Protein AF-A0AA42ZTK4-F1 (afdb_monomer)

Sequence (310 aa):
MLVVEEGHPAFLEQQIKAIAQDAGLACRVHGKDLIPTTGEYVTGVVRAGVAAYLDRAAPEAIKAETAGRNDAIEQNVAAAREAAGAPPVTARPPGFCTGCPERPIFTALKLIMRERGPLHVSADIGCSTFAALPPFNIGNTVLGYGLSLASGGAIAASLDQPTVAVMGDGGFWHNGLTTGVINAQWQGLDAVLIIIENGYASATGQHHLPSTGATPSGAPVSISIEQTLRGLGVSWVRRADSYRLEETLETLRQALDARDKGLRVIISDNECMLAKKRRGNPFKARAARQGRPVRVSRYGVDAEICTGDH

Structure (mmCIF, N/CA/C/O backbone):
data_AF-A0AA42ZTK4-F1
#
_entry.id   AF-A0AA42ZTK4-F1
#
loop_
_atom_site.group_PDB
_atom_site.id
_atom_site.type_symbol
_atom_site.label_atom_id
_atom_site.label_alt_id
_atom_site.label_comp_id
_atom_site.label_asym_id
_atom_site.label_entity_id
_atom_site.label_seq_id
_atom_site.pdbx_PDB_ins_code
_atom_site.Cartn_x
_atom_site.Cartn_y
_atom_site.Cartn_z
_atom_site.occupancy
_atom_site.B_iso_or_equiv
_atom_site.auth_seq_id
_atom_site.auth_comp_id
_atom_site.auth_asym_id
_atom_site.auth_atom_id
_atom_site.pdbx_PDB_model_num
ATOM 1 N N . MET A 1 1 ? 20.925 -12.308 -30.324 1.00 92.00 1 MET A N 1
ATOM 2 C CA . MET A 1 1 ? 19.594 -11.912 -29.821 1.00 92.00 1 MET A CA 1
ATOM 3 C C . MET A 1 1 ? 19.776 -11.206 -28.494 1.00 92.00 1 MET A C 1
ATOM 5 O O . MET A 1 1 ? 20.560 -11.697 -27.690 1.00 92.00 1 MET A O 1
ATOM 9 N N . LEU A 1 2 ? 19.093 -10.082 -28.280 1.00 95.94 2 LEU A N 1
ATOM 10 C CA . LEU A 1 2 ? 19.090 -9.361 -27.007 1.00 95.94 2 LEU A CA 1
ATOM 11 C C . LEU A 1 2 ? 17.780 -9.643 -26.265 1.00 95.94 2 LEU A C 1
ATOM 13 O O . LEU A 1 2 ? 16.709 -9.505 -26.852 1.00 95.94 2 LEU A O 1
ATOM 17 N N . VAL A 1 3 ? 17.874 -10.019 -24.995 1.00 96.06 3 VAL A N 1
ATOM 18 C CA . VAL A 1 3 ? 16.749 -10.181 -24.076 1.00 96.06 3 VAL A CA 1
ATOM 19 C C . VAL A 1 3 ? 16.783 -9.018 -23.095 1.00 96.06 3 VAL A C 1
ATOM 21 O O . VAL A 1 3 ? 17.766 -8.823 -22.385 1.00 96.06 3 VAL A O 1
ATOM 24 N N . VAL A 1 4 ? 15.707 -8.234 -23.071 1.00 95.12 4 VAL A N 1
ATOM 25 C CA . VAL A 1 4 ? 15.523 -7.153 -22.100 1.00 95.12 4 VAL A CA 1
ATOM 26 C C . VAL A 1 4 ? 14.547 -7.651 -21.043 1.00 95.12 4 VAL A C 1
ATOM 28 O O . VAL A 1 4 ? 13.349 -7.753 -21.290 1.00 95.12 4 VAL A O 1
ATOM 31 N N . GLU A 1 5 ? 15.078 -7.992 -19.874 1.00 92.69 5 GLU A N 1
ATOM 32 C CA . GLU A 1 5 ? 14.319 -8.472 -18.722 1.00 92.69 5 GLU A CA 1
ATOM 33 C C . GLU A 1 5 ? 14.790 -7.704 -17.493 1.00 92.69 5 GLU A C 1
ATOM 35 O O . GLU A 1 5 ? 15.973 -7.732 -17.173 1.00 92.69 5 GLU A O 1
ATOM 40 N N . GLU A 1 6 ? 13.887 -7.018 -16.799 1.00 89.31 6 GLU A N 1
ATOM 41 C CA . GLU A 1 6 ? 14.222 -6.279 -15.576 1.00 89.31 6 GLU A CA 1
ATOM 42 C C . GLU A 1 6 ? 14.332 -7.215 -14.359 1.00 89.31 6 GLU A C 1
ATOM 44 O O . GLU A 1 6 ? 15.171 -7.006 -13.486 1.00 89.31 6 GLU A O 1
ATOM 49 N N . GLY A 1 7 ? 13.568 -8.314 -14.358 1.00 83.62 7 GLY A N 1
ATOM 50 C CA . GLY A 1 7 ? 13.493 -9.285 -13.267 1.00 83.62 7 GLY A CA 1
ATOM 51 C C . GLY A 1 7 ? 14.831 -9.909 -12.849 1.00 83.62 7 GLY A C 1
ATOM 52 O O . GLY A 1 7 ? 15.774 -10.044 -13.640 1.00 83.62 7 GLY A O 1
ATOM 53 N N . HIS A 1 8 ? 14.887 -10.303 -11.573 1.00 82.81 8 HIS A N 1
ATOM 54 C CA . HIS A 1 8 ? 15.952 -11.122 -11.006 1.00 82.81 8 HIS A CA 1
ATOM 55 C C . HIS A 1 8 ? 15.354 -12.235 -10.120 1.00 82.81 8 HIS A C 1
ATOM 57 O O . HIS A 1 8 ? 14.566 -11.912 -9.228 1.00 82.81 8 HIS A O 1
ATOM 63 N N . PRO A 1 9 ? 15.722 -13.520 -10.307 1.00 89.00 9 PRO A N 1
ATOM 64 C CA . PRO A 1 9 ? 16.622 -14.058 -11.337 1.00 89.00 9 PRO A CA 1
ATOM 65 C C . PRO A 1 9 ? 16.148 -13.783 -12.777 1.00 89.00 9 PRO A C 1
ATOM 67 O O . PRO A 1 9 ? 14.961 -13.570 -12.998 1.00 89.00 9 PRO A O 1
ATOM 70 N N . ALA A 1 10 ? 17.077 -13.759 -13.741 1.00 91.44 10 ALA A N 1
ATOM 71 C CA . ALA A 1 10 ? 16.793 -13.480 -15.158 1.00 91.44 10 ALA A CA 1
ATOM 72 C C . ALA A 1 10 ? 16.165 -14.706 -15.848 1.00 91.44 10 ALA A C 1
ATOM 74 O O . ALA A 1 10 ? 16.827 -15.436 -16.591 1.00 91.44 10 ALA A O 1
ATOM 75 N N . PHE A 1 11 ? 14.914 -14.994 -15.501 1.00 93.50 11 PHE A N 1
ATOM 76 C CA . PHE A 1 11 ? 14.225 -16.227 -15.855 1.00 93.50 11 PHE A CA 1
ATOM 77 C C . PHE A 1 11 ? 13.972 -16.334 -17.359 1.00 93.50 11 PHE A C 1
ATOM 79 O O . PHE A 1 11 ? 14.204 -17.394 -17.941 1.00 93.50 11 PHE A O 1
ATOM 86 N N . LEU A 1 12 ? 13.553 -15.243 -18.005 1.00 95.12 12 LEU A N 1
ATOM 87 C CA . LEU A 1 12 ? 13.327 -15.229 -19.450 1.00 95.12 12 LEU A CA 1
ATOM 88 C C . LEU A 1 12 ? 14.636 -15.440 -20.204 1.00 95.12 12 LEU A C 1
ATOM 90 O O . LEU A 1 12 ? 14.695 -16.280 -21.099 1.00 95.12 12 LEU A O 1
ATOM 94 N N . GLU A 1 13 ? 15.701 -14.731 -19.827 1.00 95.44 13 GLU A N 1
ATOM 95 C CA . GLU A 1 13 ? 17.011 -14.916 -20.455 1.00 95.44 13 GLU A CA 1
ATOM 96 C C . GLU A 1 13 ? 17.517 -16.360 -20.304 1.00 95.44 13 GLU A C 1
ATOM 98 O O . GLU A 1 13 ? 17.998 -16.953 -21.274 1.00 95.44 13 GLU A O 1
ATOM 103 N N . GLN A 1 14 ? 17.383 -16.941 -19.108 1.00 95.44 14 GLN A N 1
ATOM 104 C CA . GLN A 1 14 ? 17.784 -18.320 -18.824 1.00 95.44 14 GLN A CA 1
ATOM 105 C C . GLN A 1 14 ? 16.987 -19.335 -19.649 1.00 95.44 14 GLN A C 1
ATOM 107 O O . GLN A 1 14 ? 17.585 -20.207 -20.281 1.00 95.44 14 GLN A O 1
ATOM 112 N N . GLN A 1 15 ? 15.657 -19.213 -19.688 1.00 96.69 15 GLN A N 1
ATOM 113 C CA . GLN A 1 15 ? 14.811 -20.118 -20.468 1.00 96.69 15 GLN A CA 1
ATOM 114 C C . GLN A 1 15 ? 15.094 -20.018 -21.962 1.00 96.69 15 GLN A C 1
ATOM 116 O O . GLN A 1 15 ? 15.205 -21.029 -22.646 1.00 96.69 15 GLN A O 1
ATOM 121 N N . ILE A 1 16 ? 15.265 -18.801 -22.468 1.00 96.44 16 ILE A N 1
ATOM 122 C CA . ILE A 1 16 ? 15.587 -18.565 -23.869 1.00 96.44 16 ILE A CA 1
ATOM 123 C C . ILE A 1 16 ? 16.942 -19.183 -24.237 1.00 96.44 16 ILE A C 1
ATOM 125 O O . ILE A 1 16 ? 17.065 -19.787 -25.303 1.00 96.44 16 ILE A O 1
ATOM 129 N N . LYS A 1 17 ? 17.953 -19.058 -23.368 1.00 95.94 17 LYS A N 1
ATOM 130 C CA . LYS A 1 17 ? 19.259 -19.708 -23.558 1.00 95.94 17 LYS A CA 1
ATOM 131 C C . LYS A 1 17 ? 19.125 -21.228 -23.635 1.00 95.94 17 LYS A C 1
ATOM 133 O O . LYS A 1 17 ? 19.686 -21.820 -24.552 1.00 95.94 17 LYS A O 1
ATOM 138 N N . ALA A 1 18 ? 18.361 -21.830 -22.723 1.00 96.06 18 ALA A N 1
ATOM 139 C CA . ALA A 1 18 ? 18.107 -23.269 -22.721 1.00 96.06 18 ALA A CA 1
ATOM 140 C C . ALA A 1 18 ? 17.399 -23.720 -24.009 1.00 96.06 18 ALA A C 1
ATOM 142 O O . ALA A 1 18 ? 17.892 -24.602 -24.701 1.00 96.06 18 ALA A O 1
ATOM 143 N N . ILE A 1 19 ? 16.321 -23.03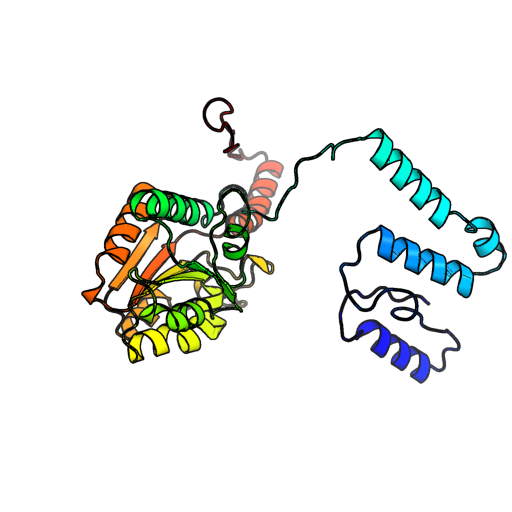4 -24.406 1.00 96.38 19 ILE A N 1
ATOM 144 C CA . ILE A 1 19 ? 15.579 -23.339 -25.640 1.00 96.38 19 ILE A CA 1
ATOM 145 C C . ILE A 1 19 ? 16.478 -23.217 -26.878 1.00 96.38 19 ILE A C 1
ATOM 147 O O . ILE A 1 19 ? 16.426 -24.067 -27.764 1.00 96.38 19 ILE A O 1
ATOM 151 N N . ALA A 1 20 ? 17.310 -22.173 -26.958 1.00 95.81 20 ALA A N 1
ATOM 152 C CA . ALA A 1 20 ? 18.230 -21.991 -28.078 1.00 95.81 20 ALA A CA 1
ATOM 153 C C . ALA A 1 20 ? 19.278 -23.112 -28.151 1.00 95.81 20 ALA A C 1
ATOM 155 O O . ALA A 1 20 ? 19.582 -23.587 -29.246 1.00 95.81 20 ALA A O 1
ATOM 156 N N . GLN A 1 21 ? 19.792 -23.551 -26.999 1.00 95.75 21 GLN A N 1
ATOM 157 C CA . GLN A 1 21 ? 20.723 -24.671 -26.903 1.00 95.75 21 GLN A CA 1
ATOM 158 C C . GLN A 1 21 ? 20.063 -25.991 -27.321 1.00 95.75 21 GLN A C 1
ATOM 160 O O . GLN A 1 21 ? 20.620 -26.696 -28.162 1.00 95.75 21 GLN A O 1
ATOM 165 N N . ASP A 1 22 ? 18.878 -26.299 -26.793 1.00 97.50 22 ASP A N 1
ATOM 166 C CA . ASP A 1 22 ? 18.139 -27.532 -27.095 1.00 97.50 22 ASP A CA 1
ATOM 167 C C . ASP A 1 22 ? 17.752 -27.620 -28.577 1.00 97.50 22 ASP A C 1
ATOM 169 O O . ASP A 1 22 ? 17.816 -28.686 -29.187 1.00 97.50 22 ASP A O 1
ATOM 173 N N . ALA A 1 23 ? 17.403 -26.486 -29.189 1.00 96.69 23 ALA A N 1
ATOM 174 C CA . ALA A 1 23 ? 17.097 -26.391 -30.613 1.00 96.69 23 ALA A CA 1
ATOM 175 C C . ALA A 1 23 ? 18.347 -26.369 -31.519 1.00 96.69 23 ALA A C 1
ATOM 177 O O . ALA A 1 23 ? 18.213 -26.275 -32.740 1.00 96.69 23 ALA A O 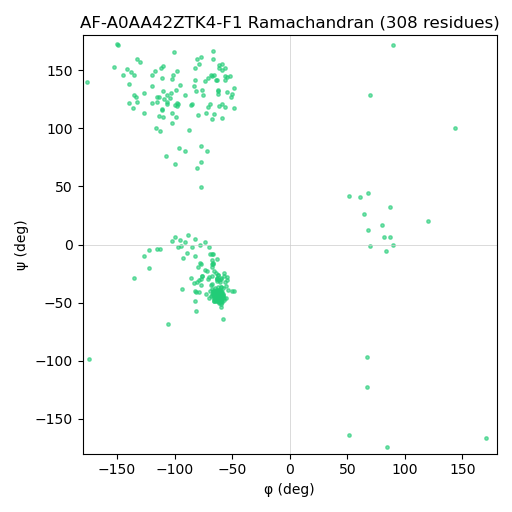1
ATOM 178 N N . GLY A 1 24 ? 19.559 -26.422 -30.954 1.00 95.94 24 GLY A N 1
ATOM 179 C CA . GLY A 1 24 ? 20.811 -26.380 -31.714 1.00 95.94 24 GLY A CA 1
ATOM 180 C C . GLY A 1 24 ? 21.039 -25.060 -32.459 1.00 95.94 24 GLY A C 1
ATOM 181 O O . GLY A 1 24 ? 21.717 -25.035 -33.488 1.00 95.94 24 GLY A O 1
ATOM 182 N N . LEU A 1 25 ? 20.464 -23.953 -31.979 1.00 95.62 25 LEU A N 1
ATOM 183 C CA . LEU A 1 25 ? 20.616 -22.646 -32.610 1.00 95.62 25 LEU A CA 1
ATOM 184 C C . LEU A 1 25 ? 22.004 -22.071 -32.310 1.00 95.62 25 LEU A C 1
ATOM 186 O O . LEU A 1 25 ? 22.403 -21.915 -31.161 1.00 95.62 25 LEU A O 1
ATOM 190 N N . ALA A 1 26 ? 22.717 -21.646 -33.353 1.00 91.00 26 ALA A N 1
ATOM 191 C CA . ALA A 1 26 ? 24.030 -21.006 -33.221 1.00 91.00 26 ALA A CA 1
ATOM 192 C C . ALA A 1 26 ? 23.968 -19.559 -32.679 1.00 91.00 26 ALA A C 1
ATOM 194 O O . ALA A 1 26 ? 24.988 -18.869 -32.605 1.00 91.00 26 ALA A O 1
ATOM 195 N N . CYS A 1 27 ? 22.777 -19.049 -32.348 1.00 88.44 27 CYS A N 1
ATOM 196 C CA . CYS A 1 27 ? 22.602 -17.660 -31.951 1.00 88.44 27 CYS A CA 1
ATOM 197 C C . CYS A 1 27 ? 23.083 -17.428 -30.510 1.00 88.44 27 CYS A C 1
ATOM 199 O O . CYS A 1 27 ? 22.736 -18.151 -29.580 1.00 88.44 27 CYS A O 1
ATOM 201 N N . ARG A 1 28 ? 23.873 -16.369 -30.297 1.00 92.56 28 ARG A N 1
ATOM 202 C CA . ARG A 1 28 ? 24.227 -15.929 -28.942 1.00 92.56 28 ARG A CA 1
ATOM 203 C C . ARG A 1 28 ? 23.099 -15.094 -28.347 1.00 92.56 28 ARG A C 1
ATOM 205 O O . ARG A 1 28 ? 22.582 -14.173 -28.994 1.00 92.56 28 ARG A O 1
ATOM 212 N N . VAL A 1 29 ? 22.738 -15.417 -27.111 1.00 95.25 29 VAL A N 1
ATOM 213 C CA . VAL A 1 29 ? 21.742 -14.693 -26.319 1.00 95.25 29 VAL A CA 1
ATOM 214 C C . VAL A 1 29 ? 22.469 -13.769 -25.349 1.00 95.25 29 VAL A C 1
ATOM 216 O O . VAL A 1 29 ? 23.249 -14.233 -24.517 1.00 95.25 29 VAL A O 1
ATOM 219 N N . HIS A 1 30 ? 22.198 -12.476 -25.479 1.00 95.81 30 HIS A N 1
ATOM 220 C CA . HIS A 1 30 ? 22.690 -11.410 -24.615 1.00 95.81 30 HIS A CA 1
ATOM 221 C C . HIS A 1 30 ? 21.540 -10.853 -23.777 1.00 95.81 30 HIS A C 1
ATOM 223 O O . HIS A 1 30 ? 20.390 -10.895 -24.213 1.00 95.81 30 HIS A O 1
ATOM 229 N N . GLY A 1 31 ? 21.850 -10.302 -22.612 1.00 95.06 31 GLY A N 1
ATOM 230 C CA . GLY A 1 31 ? 20.885 -9.682 -21.708 1.00 95.06 31 GLY A CA 1
ATOM 231 C C . GLY A 1 31 ? 21.617 -9.046 -20.537 1.00 95.06 31 GLY A C 1
ATOM 232 O O . GLY A 1 31 ? 22.190 -7.968 -20.689 1.00 95.06 31 GLY A O 1
ATOM 233 N N . LYS A 1 32 ? 21.683 -9.734 -19.395 1.00 94.31 32 LYS A N 1
ATOM 234 C CA . LYS A 1 32 ? 22.366 -9.265 -18.179 1.00 94.31 32 LYS A CA 1
ATOM 235 C C . LYS A 1 32 ? 23.884 -9.068 -18.326 1.00 94.31 32 LYS A C 1
ATOM 237 O O . LYS A 1 32 ? 24.503 -8.470 -17.454 1.00 94.31 32 LYS A O 1
ATOM 242 N N . ASP A 1 33 ? 24.498 -9.551 -19.410 1.00 94.31 33 ASP A N 1
ATOM 243 C CA . ASP A 1 33 ? 25.898 -9.252 -19.748 1.00 94.31 33 ASP A CA 1
ATOM 244 C C . ASP A 1 33 ? 26.095 -7.850 -20.351 1.00 94.31 33 ASP A C 1
ATOM 246 O O . ASP A 1 33 ? 27.223 -7.365 -20.399 1.00 94.31 33 ASP A O 1
ATOM 250 N N . LEU A 1 34 ? 25.017 -7.209 -20.812 1.00 95.44 34 LEU A N 1
ATOM 251 C CA . LEU A 1 34 ? 25.022 -5.870 -21.414 1.00 95.44 34 LEU A CA 1
ATOM 252 C C . LEU A 1 34 ? 24.114 -4.878 -20.677 1.00 95.44 34 LEU A C 1
ATOM 254 O O . LEU A 1 34 ? 24.277 -3.670 -20.823 1.00 95.44 34 LEU A O 1
ATOM 258 N N . ILE A 1 35 ? 23.149 -5.378 -19.906 1.00 94.75 35 ILE A N 1
ATOM 259 C CA . ILE A 1 35 ? 22.177 -4.580 -19.162 1.00 94.75 35 ILE A CA 1
ATOM 260 C C . ILE A 1 35 ? 22.332 -4.898 -17.666 1.00 94.75 35 ILE A C 1
ATOM 262 O O . ILE A 1 35 ? 22.456 -6.072 -17.316 1.00 94.75 35 ILE A O 1
ATOM 266 N N . PRO A 1 36 ? 22.316 -3.900 -16.762 1.00 93.00 36 PRO A N 1
ATOM 267 C CA . PRO A 1 36 ? 22.494 -4.125 -15.328 1.00 93.00 36 PRO A CA 1
ATOM 268 C C . PRO A 1 36 ? 21.557 -5.187 -14.736 1.00 93.00 36 PRO A C 1
ATOM 270 O O . PRO A 1 36 ? 20.390 -5.306 -15.112 1.00 93.00 36 PRO A O 1
ATOM 273 N N . THR A 1 37 ? 22.052 -5.953 -13.764 1.00 91.75 37 THR A N 1
ATOM 274 C CA . THR A 1 37 ? 21.252 -6.941 -13.017 1.00 91.75 37 THR A CA 1
ATOM 275 C C . THR A 1 37 ? 20.370 -6.317 -11.943 1.00 91.75 37 THR A C 1
ATOM 277 O O . THR A 1 37 ? 19.452 -6.979 -11.466 1.00 91.75 37 THR A O 1
ATOM 280 N N . THR A 1 38 ? 20.638 -5.065 -11.575 1.00 88.81 38 THR A N 1
ATOM 281 C CA . THR A 1 38 ? 19.950 -4.319 -10.522 1.00 88.81 38 THR A CA 1
ATOM 282 C C . THR A 1 38 ? 19.574 -2.917 -11.002 1.00 88.81 38 THR A C 1
ATOM 284 O O . THR A 1 38 ? 20.171 -2.385 -11.940 1.00 88.81 38 THR A O 1
ATOM 287 N N . GLY A 1 39 ? 18.599 -2.310 -10.322 1.00 86.69 39 GLY A N 1
ATOM 288 C CA . GLY A 1 39 ? 18.079 -0.982 -10.651 1.00 86.69 39 GLY A CA 1
ATOM 289 C C . GLY A 1 39 ? 16.908 -1.013 -11.634 1.00 86.69 39 GLY A C 1
ATOM 290 O O . GLY A 1 39 ? 16.565 -2.059 -12.177 1.00 86.69 39 GLY A O 1
ATOM 291 N N . GLU A 1 40 ? 16.290 0.152 -11.826 1.00 87.81 40 GLU A N 1
ATOM 292 C CA . GLU A 1 40 ? 15.136 0.328 -12.713 1.00 87.81 40 GLU A CA 1
ATOM 293 C C . GLU A 1 40 ? 15.583 0.507 -14.167 1.00 87.81 40 GLU A C 1
ATOM 295 O O . GLU A 1 40 ? 16.513 1.268 -14.467 1.00 87.81 40 GLU A O 1
ATOM 300 N N . TYR A 1 41 ? 14.897 -0.163 -15.094 1.00 92.94 41 TYR A N 1
ATOM 301 C CA . TYR A 1 41 ? 15.189 -0.075 -16.528 1.00 92.94 41 TYR A CA 1
ATOM 302 C C . TYR A 1 41 ? 14.585 1.186 -17.153 1.00 92.94 41 TYR A C 1
ATOM 304 O O . TYR A 1 41 ? 13.724 1.150 -18.032 1.00 92.94 41 TYR A O 1
ATOM 312 N N . VAL A 1 42 ? 15.094 2.340 -16.726 1.00 91.62 42 VAL A N 1
ATOM 313 C CA . VAL A 1 42 ? 14.781 3.628 -17.350 1.00 91.62 42 VAL A CA 1
ATOM 314 C C . VAL A 1 42 ? 15.346 3.700 -18.772 1.00 91.62 42 VAL A C 1
ATOM 316 O O . VAL A 1 42 ? 16.309 3.013 -19.123 1.00 91.62 42 VAL A O 1
ATOM 319 N N . THR A 1 43 ? 14.797 4.595 -19.595 1.00 91.69 43 THR A N 1
ATOM 320 C CA . THR A 1 43 ? 15.126 4.705 -21.028 1.00 91.69 43 THR A CA 1
ATOM 321 C C . THR A 1 43 ? 16.628 4.765 -21.316 1.00 91.69 43 THR A C 1
ATOM 323 O O . THR A 1 43 ? 17.088 4.143 -22.268 1.00 91.69 43 THR A O 1
ATOM 326 N N . GLY A 1 44 ? 17.404 5.484 -20.496 1.00 93.56 44 GLY A N 1
ATOM 327 C CA . GLY A 1 44 ? 18.857 5.589 -20.665 1.00 93.56 44 GLY A CA 1
ATOM 328 C C . GLY A 1 44 ? 19.590 4.259 -20.472 1.00 93.56 44 GLY A C 1
ATOM 329 O O . GLY A 1 44 ? 20.471 3.939 -21.264 1.00 93.56 44 GLY A O 1
ATOM 330 N N . VAL A 1 45 ? 19.182 3.462 -19.479 1.00 94.56 45 VAL A N 1
ATOM 331 C CA . VAL A 1 45 ? 19.774 2.146 -19.181 1.00 94.56 45 VAL A CA 1
ATOM 332 C C . VAL A 1 45 ? 19.513 1.178 -20.329 1.00 94.56 45 VAL A C 1
ATOM 334 O O . VAL A 1 45 ? 20.441 0.553 -20.840 1.00 94.56 45 VAL A O 1
ATOM 337 N N . VAL A 1 46 ? 18.260 1.101 -20.787 1.00 95.62 46 VAL A N 1
ATOM 338 C CA . VAL A 1 46 ? 17.889 0.231 -21.911 1.00 95.62 46 VAL A CA 1
ATOM 339 C C . VAL A 1 46 ? 18.596 0.680 -23.190 1.00 95.62 46 VAL A C 1
ATOM 341 O O . VAL A 1 46 ? 19.172 -0.152 -23.884 1.00 95.62 46 VAL A O 1
ATOM 344 N N . ARG A 1 47 ? 18.622 1.988 -23.484 1.00 95.88 47 ARG A N 1
ATOM 345 C CA . ARG A 1 47 ? 19.320 2.545 -24.655 1.00 95.88 47 ARG A CA 1
ATOM 346 C C . ARG A 1 47 ? 20.806 2.181 -24.656 1.00 95.88 47 ARG A C 1
ATOM 348 O O . ARG A 1 47 ? 21.290 1.715 -25.683 1.00 95.88 47 ARG A O 1
ATOM 355 N N . ALA A 1 48 ? 21.503 2.358 -23.532 1.00 95.31 48 ALA A N 1
ATOM 356 C CA . ALA A 1 48 ? 22.919 2.014 -23.413 1.00 95.31 48 ALA A CA 1
ATOM 357 C C . ALA A 1 48 ? 23.158 0.511 -23.646 1.00 95.31 48 ALA A C 1
ATOM 359 O O . ALA A 1 48 ? 24.048 0.136 -24.405 1.00 95.31 48 ALA A O 1
ATOM 360 N N . GLY A 1 49 ? 22.306 -0.349 -23.077 1.00 96.12 49 GLY A N 1
ATOM 361 C CA . GLY A 1 49 ? 22.355 -1.793 -23.313 1.00 96.12 49 GLY A CA 1
ATOM 362 C C . GLY A 1 49 ? 22.110 -2.186 -24.774 1.00 96.12 49 GLY A C 1
ATOM 363 O O . GLY A 1 49 ? 22.810 -3.044 -25.313 1.00 96.12 49 GLY A O 1
ATOM 364 N N . VAL A 1 50 ? 21.157 -1.531 -25.450 1.00 96.19 50 VAL A N 1
ATOM 365 C CA . VAL A 1 50 ? 20.922 -1.726 -26.891 1.00 96.19 50 VAL A CA 1
ATOM 366 C C . VAL A 1 50 ? 22.121 -1.254 -27.713 1.00 96.19 50 VAL A C 1
ATOM 368 O O . VAL A 1 50 ? 22.531 -1.970 -28.623 1.00 96.19 50 VAL A O 1
ATOM 371 N N . ALA A 1 51 ? 22.710 -0.099 -27.398 1.00 96.06 51 ALA A N 1
ATOM 372 C CA . ALA A 1 51 ? 23.901 0.397 -28.087 1.00 96.06 51 ALA A CA 1
ATOM 373 C C . ALA A 1 51 ? 25.071 -0.593 -27.963 1.00 96.06 51 ALA A C 1
ATOM 375 O O . ALA A 1 51 ? 25.606 -1.036 -28.977 1.00 96.06 51 ALA A O 1
ATOM 376 N N . ALA A 1 52 ? 25.364 -1.058 -26.743 1.00 96.00 52 ALA A N 1
ATOM 377 C CA . ALA A 1 52 ? 26.397 -2.062 -26.495 1.00 96.00 52 ALA A CA 1
ATOM 378 C C . ALA A 1 52 ? 26.127 -3.389 -27.232 1.00 96.00 52 ALA A C 1
ATOM 380 O O . ALA A 1 52 ? 27.051 -4.039 -27.726 1.00 96.00 52 ALA A O 1
ATOM 381 N N . TYR A 1 53 ? 24.858 -3.799 -27.341 1.00 96.56 53 TYR A N 1
ATOM 382 C CA . TYR A 1 53 ? 24.477 -4.970 -28.131 1.00 96.56 53 TYR A CA 1
ATOM 383 C C . TYR A 1 53 ? 24.735 -4.771 -29.625 1.00 96.56 53 TYR A C 1
ATOM 385 O O . TYR A 1 53 ? 25.262 -5.677 -30.273 1.00 96.56 53 TYR A O 1
ATOM 393 N N . LEU A 1 54 ? 24.375 -3.610 -30.174 1.00 95.81 54 LEU A N 1
ATOM 394 C CA . LEU A 1 54 ? 24.573 -3.309 -31.590 1.00 95.81 54 LEU A CA 1
ATOM 395 C C . LEU A 1 54 ? 26.066 -3.269 -31.937 1.00 95.81 54 LEU A C 1
ATOM 397 O O . LEU A 1 54 ? 26.479 -3.946 -32.878 1.00 95.81 54 LEU A O 1
ATOM 401 N N . ASP A 1 55 ? 26.887 -2.614 -31.119 1.00 94.44 55 ASP A N 1
ATOM 402 C CA . ASP A 1 55 ? 28.342 -2.565 -31.310 1.00 94.44 55 ASP A CA 1
ATOM 403 C C . ASP A 1 55 ? 28.978 -3.964 -31.280 1.00 94.44 55 ASP A C 1
ATOM 405 O O . ASP A 1 55 ? 29.899 -4.273 -32.043 1.00 94.44 55 ASP A O 1
ATOM 409 N N . ARG A 1 56 ? 28.456 -4.852 -30.425 1.00 93.56 56 ARG A N 1
ATOM 410 C CA . ARG A 1 56 ? 28.986 -6.208 -30.253 1.00 93.56 56 ARG A CA 1
ATOM 411 C C . ARG A 1 56 ? 28.510 -7.195 -31.317 1.00 93.56 56 ARG A C 1
ATOM 413 O O . ARG A 1 56 ? 29.294 -8.048 -31.733 1.00 93.56 56 ARG A O 1
ATOM 420 N N . ALA A 1 57 ? 27.237 -7.141 -31.704 1.00 93.75 57 ALA A N 1
ATOM 421 C CA . ALA A 1 57 ? 26.567 -8.237 -32.409 1.00 93.75 57 ALA A CA 1
ATOM 422 C C . ALA A 1 57 ? 25.877 -7.844 -33.726 1.00 93.75 57 ALA A C 1
ATOM 424 O O . ALA A 1 57 ? 25.442 -8.742 -34.450 1.00 93.75 57 ALA A O 1
ATOM 425 N N . ALA A 1 58 ? 25.748 -6.553 -34.057 1.00 92.94 58 ALA A N 1
ATOM 426 C CA . ALA A 1 58 ? 25.132 -6.138 -35.319 1.00 92.94 58 ALA A CA 1
ATOM 427 C C . ALA A 1 58 ? 26.085 -6.318 -36.523 1.00 92.94 58 ALA A C 1
ATOM 429 O O . ALA A 1 58 ? 27.297 -6.421 -36.341 1.00 92.94 58 ALA A O 1
ATOM 430 N N . PRO A 1 59 ? 25.573 -6.345 -37.768 1.00 94.69 59 PRO A N 1
ATOM 431 C CA . PRO A 1 59 ? 26.408 -6.261 -38.969 1.00 94.69 59 PRO A CA 1
ATOM 432 C C . PRO A 1 59 ? 27.189 -4.939 -39.039 1.00 94.69 59 PRO A C 1
ATOM 434 O O . PRO A 1 59 ? 26.694 -3.913 -38.579 1.00 94.69 59 PRO A O 1
ATOM 437 N N . GLU A 1 60 ? 28.358 -4.930 -39.687 1.00 95.19 60 GLU A N 1
ATOM 438 C CA . GLU A 1 60 ? 29.231 -3.741 -39.780 1.00 95.19 60 GLU A CA 1
ATOM 439 C C . GLU A 1 60 ? 28.532 -2.501 -40.356 1.00 95.19 60 GLU A C 1
ATOM 441 O O . GLU A 1 60 ? 28.756 -1.393 -39.879 1.00 95.19 60 GLU A O 1
ATOM 446 N N . ALA A 1 61 ? 27.621 -2.677 -41.319 1.00 95.31 61 ALA A N 1
ATOM 447 C CA . ALA A 1 61 ? 26.823 -1.572 -41.854 1.00 95.31 61 ALA A CA 1
ATOM 448 C C . ALA A 1 61 ? 25.970 -0.886 -40.770 1.00 95.31 61 ALA A C 1
ATOM 450 O O . ALA A 1 61 ? 25.886 0.338 -40.732 1.00 95.31 61 ALA A O 1
ATOM 451 N N . ILE A 1 62 ? 25.381 -1.672 -39.862 1.00 94.31 62 ILE A N 1
ATOM 452 C CA . ILE A 1 62 ? 24.588 -1.151 -38.744 1.00 94.31 62 ILE A CA 1
ATOM 453 C C . ILE A 1 62 ? 25.501 -0.517 -37.702 1.00 94.31 62 ILE A C 1
ATOM 455 O O . ILE A 1 62 ? 25.199 0.579 -37.251 1.00 94.31 62 ILE A O 1
ATOM 459 N N . LYS A 1 63 ? 26.637 -1.145 -37.369 1.00 95.06 63 LYS A N 1
ATOM 460 C CA . LYS A 1 63 ? 27.608 -0.559 -36.431 1.00 95.06 63 LYS A CA 1
ATOM 461 C C . LYS A 1 63 ? 28.094 0.807 -36.901 1.00 95.06 63 LYS A C 1
ATOM 463 O O . LYS A 1 63 ? 28.107 1.748 -36.118 1.00 95.06 63 LYS A O 1
ATOM 468 N N . ALA A 1 64 ? 28.445 0.928 -38.182 1.00 93.94 64 ALA A N 1
ATOM 469 C CA . ALA A 1 64 ? 28.859 2.194 -38.776 1.00 93.94 64 ALA A CA 1
ATOM 470 C C . ALA A 1 64 ? 27.743 3.248 -38.712 1.00 93.94 64 ALA A C 1
ATOM 472 O O . ALA A 1 64 ? 28.012 4.411 -38.426 1.00 93.94 64 ALA A O 1
ATOM 473 N N . GLU A 1 65 ? 26.488 2.845 -38.934 1.00 94.50 65 GLU A N 1
ATOM 474 C CA . GLU A 1 65 ? 25.338 3.741 -38.817 1.00 94.50 65 GLU A CA 1
ATOM 475 C C . GLU A 1 65 ? 25.084 4.188 -37.362 1.00 94.50 65 GLU A C 1
ATOM 477 O O . GLU A 1 65 ? 24.689 5.334 -37.118 1.00 94.50 65 GLU A O 1
ATOM 482 N N . THR A 1 66 ? 25.273 3.292 -36.390 1.00 94.56 66 THR A N 1
ATOM 483 C CA . THR A 1 66 ? 24.927 3.526 -34.981 1.00 94.56 66 THR A CA 1
ATOM 484 C C . THR A 1 66 ? 26.072 4.074 -34.140 1.00 94.56 66 THR A C 1
ATOM 486 O O . THR A 1 66 ? 25.820 4.538 -33.025 1.00 94.56 66 THR A O 1
ATOM 489 N N . ALA A 1 67 ? 27.298 4.063 -34.663 1.00 93.50 67 ALA A N 1
ATOM 490 C CA . ALA A 1 67 ? 28.498 4.535 -33.985 1.00 93.50 67 ALA A CA 1
ATOM 491 C C . ALA A 1 67 ? 28.307 5.949 -33.411 1.00 93.50 67 ALA A C 1
ATOM 493 O O . ALA A 1 67 ? 27.875 6.873 -34.101 1.00 93.50 67 ALA A O 1
ATOM 494 N N . GLY A 1 68 ? 28.597 6.112 -32.117 1.00 93.00 68 GLY A N 1
ATOM 495 C CA . GLY A 1 68 ? 28.509 7.396 -31.411 1.00 93.00 68 GLY A CA 1
ATOM 496 C C . GLY A 1 68 ? 27.090 7.940 -31.190 1.00 93.00 68 GLY A C 1
ATOM 497 O O . GLY A 1 68 ? 26.938 8.979 -30.548 1.00 93.00 68 GLY A O 1
ATOM 498 N N . ARG A 1 69 ? 26.024 7.264 -31.660 1.00 94.88 69 ARG A N 1
ATOM 499 C CA . ARG A 1 69 ? 24.641 7.742 -31.464 1.00 94.88 69 ARG A CA 1
ATOM 500 C C . ARG A 1 69 ? 24.240 7.779 -29.990 1.00 94.88 69 ARG A C 1
ATOM 502 O O . ARG A 1 69 ? 23.552 8.713 -29.588 1.00 94.88 69 ARG A O 1
ATOM 509 N N . ASN A 1 70 ? 24.644 6.789 -29.187 1.00 95.31 70 ASN A N 1
ATOM 510 C CA . ASN A 1 70 ? 24.346 6.787 -27.749 1.00 95.31 70 ASN A CA 1
ATOM 511 C C . ASN A 1 70 ? 24.956 8.017 -27.063 1.00 95.31 70 ASN A C 1
ATOM 513 O O . ASN A 1 70 ? 24.235 8.750 -26.388 1.00 95.31 70 ASN A O 1
ATOM 517 N N . ASP A 1 71 ? 26.235 8.279 -27.327 1.00 95.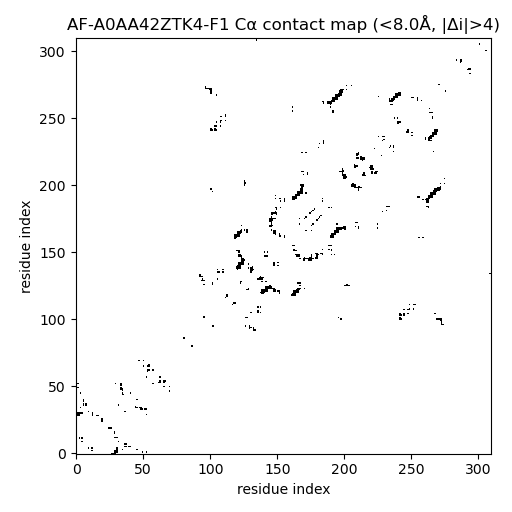50 71 ASP A N 1
ATOM 518 C CA . ASP A 1 71 ? 26.981 9.401 -26.753 1.00 95.50 71 ASP A CA 1
ATOM 519 C C . ASP A 1 71 ? 26.389 10.743 -27.189 1.00 95.50 71 ASP A C 1
ATOM 521 O O . ASP A 1 71 ? 26.183 11.627 -26.361 1.00 95.50 71 ASP A O 1
ATOM 525 N N . ALA A 1 72 ? 26.018 10.879 -28.466 1.00 96.12 72 ALA A N 1
ATOM 526 C CA . ALA A 1 72 ? 25.345 12.073 -28.968 1.00 96.12 72 ALA A CA 1
ATOM 527 C C . ALA A 1 72 ? 23.997 12.316 -28.263 1.00 96.12 72 ALA A C 1
ATOM 529 O O . ALA A 1 72 ? 23.672 13.449 -27.906 1.00 96.12 72 ALA A O 1
ATOM 530 N N . ILE A 1 73 ? 23.203 11.265 -28.016 1.00 95.69 73 ILE A N 1
ATOM 531 C CA . ILE A 1 73 ? 21.947 11.398 -27.264 1.00 95.69 73 ILE A CA 1
ATOM 532 C C . ILE A 1 73 ? 22.236 11.769 -25.802 1.00 95.69 73 ILE A C 1
ATOM 534 O O . ILE A 1 73 ? 21.519 12.595 -25.243 1.00 95.69 73 ILE A O 1
ATOM 538 N N . GLU A 1 74 ? 23.261 11.196 -25.170 1.00 94.62 74 GLU A N 1
ATOM 539 C CA . GLU A 1 74 ? 23.656 11.550 -23.797 1.00 94.62 74 GLU A CA 1
ATOM 540 C C . GLU A 1 74 ? 24.083 13.007 -23.671 1.00 94.62 74 GLU A C 1
ATOM 542 O O . GLU A 1 74 ? 23.590 13.704 -22.783 1.00 94.62 74 GLU A O 1
ATOM 547 N N . GLN A 1 75 ? 24.907 13.485 -24.600 1.00 95.06 75 GLN A N 1
ATOM 548 C CA . GLN A 1 75 ? 25.322 14.884 -24.680 1.00 95.06 75 GLN A CA 1
ATOM 549 C C . GLN A 1 75 ? 24.118 15.809 -24.880 1.00 95.06 75 GLN A C 1
ATOM 551 O O . GLN A 1 75 ? 23.978 16.793 -24.158 1.00 95.06 75 GLN A O 1
ATOM 556 N N . ASN A 1 76 ? 23.195 15.461 -25.782 1.00 94.50 76 ASN A N 1
ATOM 557 C CA . ASN A 1 76 ? 21.976 16.240 -26.006 1.00 94.50 76 ASN A CA 1
ATOM 558 C C . ASN A 1 76 ? 21.072 16.280 -24.765 1.00 94.50 76 ASN A C 1
ATOM 560 O O . ASN A 1 76 ? 20.519 17.328 -24.439 1.00 94.50 76 ASN A O 1
ATOM 564 N N . VAL A 1 77 ? 20.923 15.161 -24.049 1.00 90.56 77 VAL A N 1
ATOM 565 C CA . VAL A 1 77 ? 20.150 15.109 -22.797 1.00 90.56 77 VAL A CA 1
ATOM 566 C C . VAL A 1 77 ? 20.823 15.939 -21.702 1.00 90.56 77 VAL A C 1
ATOM 568 O O . VAL A 1 77 ? 20.125 16.632 -20.963 1.00 90.56 77 VAL A O 1
ATOM 571 N N . ALA A 1 78 ? 22.153 15.893 -21.592 1.00 90.00 78 ALA A N 1
ATOM 572 C CA . ALA A 1 78 ? 22.907 16.696 -20.634 1.00 90.00 78 ALA A CA 1
ATOM 573 C C . ALA A 1 78 ? 22.772 18.198 -20.930 1.00 90.00 78 ALA A C 1
ATOM 575 O O . ALA A 1 78 ? 22.376 18.951 -20.042 1.00 90.00 78 ALA A O 1
ATOM 576 N N . ALA A 1 79 ? 22.975 18.608 -22.185 1.00 92.38 79 ALA A N 1
ATOM 577 C CA . ALA A 1 79 ? 22.803 19.990 -22.625 1.00 92.38 79 ALA A CA 1
ATOM 578 C C . ALA A 1 79 ? 21.361 20.486 -22.419 1.00 92.38 79 ALA A C 1
ATOM 580 O O . ALA A 1 79 ? 21.147 21.602 -21.955 1.00 92.38 79 ALA A O 1
ATOM 581 N N . ALA A 1 80 ? 20.355 19.648 -22.697 1.00 89.19 80 ALA A N 1
ATOM 582 C CA . ALA A 1 80 ? 18.955 19.989 -22.447 1.00 89.19 80 ALA A CA 1
ATOM 583 C C . ALA A 1 80 ? 18.648 20.165 -20.950 1.00 89.19 80 ALA A C 1
ATOM 585 O O . ALA A 1 80 ? 17.870 21.044 -20.584 1.00 89.19 80 ALA A O 1
ATOM 586 N N . ARG A 1 81 ? 19.252 19.348 -20.076 1.00 85.25 81 ARG A N 1
ATOM 587 C CA . ARG A 1 81 ? 19.123 19.494 -18.616 1.00 85.25 81 ARG A CA 1
ATOM 588 C C . ARG A 1 81 ? 19.788 20.771 -18.114 1.00 85.25 81 ARG A C 1
ATOM 590 O O . ARG A 1 81 ? 19.189 21.465 -17.303 1.00 85.25 81 ARG A O 1
ATOM 597 N N . GLU A 1 82 ? 20.981 21.084 -18.610 1.00 87.81 82 GLU A N 1
ATOM 598 C CA . GLU A 1 82 ? 21.699 22.317 -18.276 1.00 87.81 82 GLU A CA 1
ATOM 599 C C . GLU A 1 82 ? 20.914 23.555 -18.727 1.00 87.81 82 GLU A C 1
ATOM 601 O O . GLU A 1 82 ? 20.667 24.454 -17.926 1.00 87.81 82 GLU A O 1
ATOM 606 N N . ALA A 1 83 ? 20.424 23.558 -19.970 1.00 88.81 83 ALA A N 1
ATOM 607 C CA . ALA A 1 83 ? 19.614 24.645 -20.515 1.00 88.81 83 ALA A CA 1
ATOM 608 C C . ALA A 1 83 ? 18.280 24.838 -19.772 1.00 88.81 83 ALA A C 1
ATOM 610 O O . ALA A 1 83 ? 17.773 25.956 -19.702 1.00 88.81 83 ALA A O 1
ATOM 611 N N . ALA A 1 84 ? 17.705 23.769 -19.210 1.00 83.75 84 ALA A N 1
ATOM 612 C CA . ALA A 1 84 ? 16.492 23.852 -18.398 1.00 83.75 84 ALA A CA 1
ATOM 613 C C . ALA A 1 84 ? 16.739 24.459 -17.000 1.00 83.75 84 ALA A C 1
ATOM 615 O O . ALA A 1 84 ? 15.803 24.974 -16.389 1.00 83.75 84 ALA A O 1
ATOM 616 N N . GLY A 1 85 ? 17.978 24.429 -16.494 1.00 80.62 85 GLY A N 1
ATOM 617 C CA . GLY A 1 85 ? 18.340 24.934 -15.169 1.00 80.62 85 GLY A CA 1
ATOM 618 C C . GLY A 1 85 ? 17.721 24.110 -14.033 1.00 80.62 85 GLY A C 1
ATOM 619 O O . GLY A 1 85 ? 18.266 23.084 -13.627 1.00 80.62 85 GLY A O 1
ATOM 620 N N . ALA A 1 86 ? 16.583 24.567 -13.499 1.00 66.75 86 ALA A N 1
ATOM 621 C CA . ALA A 1 86 ? 15.801 23.833 -12.501 1.00 66.75 86 ALA A CA 1
ATOM 622 C C . ALA A 1 86 ? 14.899 22.789 -13.186 1.00 66.75 86 ALA A C 1
ATOM 624 O O . ALA A 1 86 ? 14.479 23.008 -14.324 1.00 66.75 86 ALA A O 1
ATOM 625 N N . PRO A 1 87 ? 14.549 21.663 -12.531 1.00 62.50 87 PRO A N 1
ATOM 626 C CA . PRO A 1 87 ? 13.623 20.708 -13.123 1.00 62.50 87 PRO A CA 1
ATOM 627 C C . PRO A 1 87 ? 12.309 21.431 -13.478 1.00 62.50 87 PRO A C 1
ATOM 629 O O . PRO A 1 87 ? 11.639 21.944 -12.582 1.00 62.50 87 PRO A O 1
ATOM 632 N N . PRO A 1 88 ? 11.908 21.474 -14.764 1.00 62.59 88 PRO A N 1
ATOM 633 C CA . PRO A 1 88 ? 10.765 22.271 -15.223 1.00 62.59 88 PRO A CA 1
ATOM 634 C C . PRO A 1 88 ? 9.417 21.710 -14.747 1.00 62.59 88 PRO A C 1
ATOM 636 O O . PRO A 1 88 ? 8.358 22.256 -15.047 1.00 62.59 88 PRO A O 1
ATOM 639 N N . VAL A 1 89 ? 9.445 20.579 -14.041 1.00 69.00 89 VAL A N 1
ATOM 640 C CA . VAL A 1 89 ? 8.278 19.848 -13.574 1.00 69.00 89 VAL A CA 1
ATOM 641 C C . VAL A 1 89 ? 8.513 19.483 -12.118 1.00 69.00 89 VAL A C 1
ATOM 643 O O . VAL A 1 89 ? 9.526 18.872 -11.777 1.00 69.00 89 VAL A O 1
ATOM 646 N N . THR A 1 90 ? 7.555 19.836 -11.267 1.00 69.81 90 THR A N 1
ATOM 647 C CA . THR A 1 90 ? 7.533 19.404 -9.872 1.00 69.81 90 THR A CA 1
ATOM 648 C C . THR A 1 90 ? 7.565 17.879 -9.789 1.00 69.81 90 THR A C 1
ATOM 650 O O . THR A 1 90 ? 7.004 17.175 -10.638 1.00 69.81 90 THR A O 1
ATOM 653 N N . ALA A 1 91 ? 8.237 17.349 -8.765 1.00 73.00 91 ALA A N 1
ATOM 654 C CA . ALA A 1 91 ? 8.224 15.916 -8.512 1.00 73.00 91 ALA A CA 1
ATOM 655 C C . ALA A 1 91 ? 6.767 15.436 -8.410 1.00 73.00 91 ALA A C 1
ATOM 657 O O . ALA A 1 91 ? 5.948 16.037 -7.715 1.00 73.00 91 ALA A O 1
ATOM 658 N N . ARG A 1 92 ? 6.443 14.359 -9.128 1.00 79.81 92 ARG A N 1
ATOM 659 C CA . ARG A 1 92 ? 5.130 13.707 -9.093 1.00 79.81 92 ARG A CA 1
ATOM 660 C C . ARG A 1 92 ? 5.280 12.388 -8.343 1.00 79.81 92 ARG A C 1
ATOM 662 O O . ARG A 1 92 ? 5.375 11.349 -8.998 1.00 79.81 92 ARG A O 1
ATOM 669 N N . PRO A 1 93 ? 5.388 12.418 -7.000 1.00 85.00 93 PRO A N 1
ATOM 670 C CA . PRO A 1 93 ? 5.463 11.188 -6.234 1.00 85.00 93 PRO A CA 1
ATOM 671 C C . PRO A 1 93 ? 4.213 10.337 -6.503 1.00 85.00 93 PRO A C 1
ATOM 673 O O . PRO A 1 93 ? 3.138 10.888 -6.780 1.00 85.00 93 PRO A O 1
ATOM 676 N N . PRO A 1 94 ? 4.330 9.002 -6.421 1.00 87.06 94 PRO A N 1
ATOM 677 C CA . PRO A 1 94 ? 3.173 8.123 -6.402 1.00 87.06 94 PRO A CA 1
ATOM 678 C C . PRO A 1 94 ? 2.137 8.614 -5.389 1.00 87.06 94 PRO A C 1
ATOM 680 O O . PRO A 1 94 ? 2.475 8.992 -4.270 1.00 87.06 94 PRO A O 1
ATOM 683 N N . GLY A 1 95 ? 0.871 8.631 -5.793 1.00 90.06 95 GLY A N 1
ATOM 684 C CA . GLY A 1 95 ? -0.196 9.209 -4.990 1.00 90.06 95 GLY A CA 1
ATOM 685 C C . GLY A 1 95 ? -1.534 8.527 -5.215 1.00 90.06 95 GLY A C 1
ATOM 686 O O . GLY A 1 95 ? -1.718 7.705 -6.115 1.00 90.06 95 GLY A O 1
ATOM 687 N N . PHE A 1 96 ? -2.501 8.893 -4.380 1.00 92.75 96 PHE A N 1
ATOM 688 C CA . PHE A 1 96 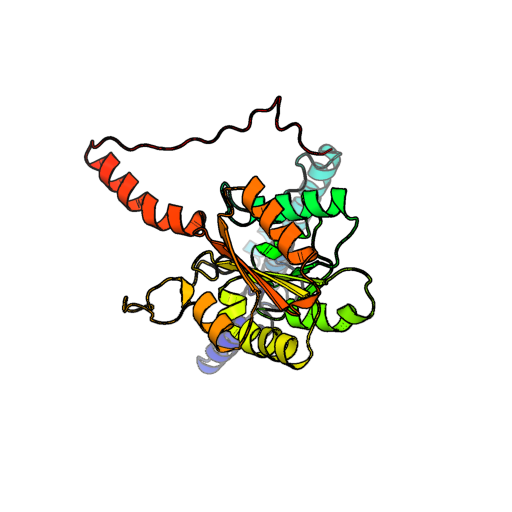? -3.852 8.358 -4.467 1.00 92.75 96 PHE A CA 1
ATOM 689 C C . PHE A 1 96 ? -4.581 8.812 -5.735 1.00 92.75 96 PHE A C 1
ATOM 691 O O . PHE A 1 96 ? -4.479 9.957 -6.175 1.00 92.75 96 PHE A O 1
ATOM 698 N N . CYS A 1 97 ? -5.407 7.919 -6.277 1.00 91.94 97 CYS A N 1
ATOM 699 C CA . CYS A 1 97 ? -6.273 8.223 -7.412 1.00 91.94 97 CYS A CA 1
ATOM 700 C C . CYS A 1 97 ? -7.279 9.337 -7.082 1.00 91.94 97 CYS A C 1
ATOM 702 O O . CYS A 1 97 ? -7.704 9.494 -5.937 1.00 91.94 97 CYS A O 1
ATOM 704 N N . THR A 1 98 ? -7.758 10.064 -8.093 1.00 87.50 98 THR A N 1
ATOM 705 C CA . THR A 1 98 ? -8.843 11.038 -7.896 1.00 87.50 98 THR A CA 1
ATOM 706 C C . THR A 1 98 ? -10.093 10.355 -7.339 1.00 87.50 98 THR A C 1
ATOM 708 O O . THR A 1 98 ? -10.660 9.464 -7.985 1.00 87.50 98 THR A O 1
ATOM 711 N N . GLY A 1 99 ? -10.527 10.810 -6.162 1.00 88.94 99 GLY A N 1
ATOM 712 C CA . GLY A 1 99 ? -11.651 10.252 -5.411 1.00 88.94 99 GLY A CA 1
ATOM 713 C C . GLY A 1 99 ? -11.308 9.015 -4.578 1.00 88.94 99 GLY A C 1
ATOM 714 O O . GLY A 1 99 ? -12.224 8.402 -4.046 1.00 88.94 99 GLY A O 1
ATOM 715 N N . CYS A 1 100 ? -10.037 8.611 -4.482 1.00 93.62 100 CYS A N 1
ATOM 716 C CA . CYS A 1 100 ? -9.631 7.448 -3.692 1.00 93.62 100 CYS A CA 1
ATOM 717 C C . CYS A 1 100 ? -10.211 7.512 -2.265 1.00 93.62 100 CYS A C 1
ATOM 719 O O . CYS A 1 100 ? -10.025 8.542 -1.609 1.00 93.62 100 CYS A O 1
ATOM 721 N N . PRO A 1 101 ? -10.862 6.440 -1.780 1.00 94.00 101 PRO A N 1
ATOM 722 C CA . PRO A 1 101 ? -11.430 6.407 -0.432 1.00 94.00 101 PRO A CA 1
ATOM 723 C C . PRO A 1 101 ? -10.366 6.421 0.673 1.00 94.00 101 PRO A C 1
ATOM 725 O O . PRO A 1 101 ? -10.643 6.772 1.807 1.00 94.00 101 PRO A O 1
ATOM 728 N N . GLU A 1 102 ? -9.109 6.123 0.357 1.00 95.19 102 GLU A N 1
ATOM 729 C CA . GLU A 1 102 ? -8.027 6.152 1.351 1.00 95.19 102 GLU A CA 1
ATOM 730 C C . GLU A 1 102 ? -7.583 7.579 1.685 1.00 95.19 102 GLU A C 1
ATOM 732 O O . GLU A 1 102 ? -7.099 7.854 2.781 1.00 95.19 102 GLU A O 1
ATOM 737 N N . ARG A 1 103 ? -7.759 8.518 0.745 1.00 94.25 103 ARG A N 1
ATOM 738 C CA . ARG A 1 103 ? -7.237 9.882 0.879 1.00 94.25 103 ARG A CA 1
ATOM 739 C C . ARG A 1 103 ? -7.827 10.611 2.103 1.00 94.25 103 ARG A C 1
ATOM 741 O O . ARG A 1 103 ? -7.035 11.171 2.858 1.00 94.25 103 ARG A O 1
ATOM 748 N N . PRO A 1 104 ? -9.151 10.584 2.358 1.00 93.62 104 PRO A N 1
ATOM 749 C CA . PRO A 1 104 ? -9.720 11.172 3.570 1.00 93.62 104 PRO A CA 1
ATOM 750 C C . PRO A 1 104 ? -9.254 10.522 4.879 1.00 93.62 104 PRO A C 1
ATOM 752 O O . PRO A 1 104 ? -9.125 11.231 5.870 1.00 93.62 104 PRO A O 1
ATOM 755 N N . ILE A 1 105 ? -8.957 9.216 4.895 1.00 96.12 105 ILE A N 1
ATOM 756 C CA . ILE A 1 105 ? -8.442 8.530 6.093 1.00 96.12 105 ILE A CA 1
ATOM 757 C C . ILE A 1 105 ? -7.088 9.114 6.497 1.00 96.12 105 ILE A C 1
ATOM 759 O O . ILE A 1 105 ? -6.882 9.476 7.655 1.00 96.12 105 ILE A O 1
ATOM 763 N N . PHE A 1 106 ? -6.179 9.292 5.536 1.00 96.25 106 PHE A N 1
ATOM 764 C CA . PHE A 1 106 ? -4.885 9.918 5.809 1.00 96.25 106 PHE A CA 1
ATOM 765 C C . PHE A 1 106 ? -4.997 11.418 6.096 1.00 96.25 106 PHE A C 1
ATOM 767 O O . PHE A 1 106 ? -4.220 11.944 6.892 1.00 96.25 106 PHE A O 1
ATOM 774 N N . THR A 1 107 ? -5.986 12.113 5.524 1.00 95.50 107 THR A N 1
ATOM 775 C CA . THR A 1 107 ? -6.324 13.480 5.950 1.00 95.50 107 THR A CA 1
ATOM 776 C C . THR A 1 107 ? -6.755 13.502 7.417 1.00 95.50 107 THR A C 1
ATOM 778 O O . THR A 1 107 ? -6.255 14.331 8.174 1.00 95.50 107 THR A O 1
ATOM 781 N N . ALA A 1 108 ? -7.624 12.579 7.837 1.00 96.44 108 ALA A N 1
ATOM 782 C CA . ALA A 1 108 ? -8.085 12.480 9.215 1.00 96.44 108 ALA A CA 1
ATOM 783 C C . ALA A 1 108 ? -6.925 12.184 10.177 1.00 96.44 108 ALA A C 1
ATOM 785 O O . ALA A 1 108 ? -6.775 12.879 11.176 1.00 96.44 108 ALA A O 1
ATOM 786 N N . LEU A 1 109 ? -6.040 11.240 9.835 1.00 97.19 109 LEU A N 1
ATOM 787 C CA . LEU A 1 109 ? -4.824 10.971 10.611 1.00 97.19 109 LEU A CA 1
ATOM 788 C C . LEU A 1 109 ? -3.928 12.212 10.732 1.00 97.19 109 LEU A C 1
ATOM 790 O O . LEU A 1 109 ? -3.477 12.522 11.831 1.00 97.19 109 LEU A O 1
ATOM 794 N N . LYS A 1 110 ? -3.718 12.970 9.644 1.00 96.06 110 LYS A N 1
ATOM 795 C CA . LYS A 1 110 ? -2.915 14.208 9.674 1.00 96.06 110 LYS A CA 1
ATOM 796 C C . LYS A 1 110 ? -3.511 15.250 10.627 1.00 96.06 110 LYS A C 1
ATOM 798 O O . LYS A 1 110 ? -2.769 15.914 11.345 1.00 96.06 110 LYS A O 1
ATOM 803 N N . LEU A 1 111 ? -4.838 15.391 10.650 1.00 96.75 111 LEU A N 1
ATOM 804 C CA . LEU A 1 111 ? -5.539 16.294 11.570 1.00 96.75 111 LEU A CA 1
ATOM 805 C C . LEU A 1 111 ? -5.441 15.813 13.025 1.00 96.75 111 LEU A C 1
ATOM 807 O O . LEU A 1 111 ? -5.094 16.601 13.898 1.00 96.75 111 LEU A O 1
ATOM 811 N N . ILE A 1 112 ? -5.631 14.517 13.275 1.00 97.44 112 ILE A N 1
ATOM 812 C CA . ILE A 1 112 ? -5.455 13.920 14.607 1.00 97.44 112 ILE A CA 1
ATOM 813 C C . ILE A 1 112 ? -4.027 14.123 15.128 1.00 97.44 112 ILE A C 1
ATOM 815 O O . ILE A 1 112 ? -3.843 14.480 16.289 1.00 97.44 112 ILE A O 1
ATOM 819 N N . MET A 1 113 ? -3.010 13.961 14.278 1.00 96.31 113 MET A N 1
ATOM 820 C CA . MET A 1 113 ? -1.612 14.189 14.660 1.00 96.31 113 MET A CA 1
ATOM 821 C C . MET A 1 113 ? -1.308 15.665 14.961 1.00 96.31 113 MET A C 1
ATOM 823 O O . MET A 1 113 ? -0.425 15.954 15.766 1.00 96.31 113 MET A O 1
ATOM 827 N N . ARG A 1 114 ? -2.041 16.617 14.361 1.00 95.69 114 ARG A N 1
ATOM 828 C CA . ARG A 1 114 ? -1.955 18.040 14.747 1.00 95.69 114 ARG A CA 1
ATOM 829 C C . ARG A 1 114 ? -2.533 18.287 16.142 1.00 95.69 114 ARG A C 1
ATOM 831 O O . ARG A 1 114 ? -2.017 19.137 16.856 1.00 95.69 114 ARG A O 1
ATOM 838 N N . GLU A 1 115 ? -3.579 17.556 16.520 1.00 94.69 115 GLU A N 1
ATOM 839 C CA . GLU A 1 115 ? -4.241 17.683 17.826 1.00 94.69 115 GLU A CA 1
ATOM 840 C C . GLU A 1 115 ? -3.467 16.985 18.953 1.00 94.69 115 GLU A C 1
ATOM 842 O O . GLU A 1 115 ? -3.386 17.506 20.062 1.00 94.69 115 GLU A O 1
ATOM 847 N N . ARG A 1 116 ? -2.914 15.796 18.683 1.00 94.31 116 ARG A N 1
ATOM 848 C CA . ARG A 1 116 ? -2.359 14.887 19.707 1.00 94.31 116 ARG A CA 1
ATOM 849 C C . ARG A 1 116 ? -0.845 14.704 19.637 1.00 94.31 116 ARG A C 1
ATOM 851 O O . ARG A 1 116 ? -0.270 14.028 20.489 1.00 94.31 116 ARG A O 1
ATOM 858 N N . GLY A 1 117 ? -0.199 15.294 18.638 1.00 95.56 117 GLY A N 1
ATOM 859 C CA . GLY A 1 117 ? 1.208 15.067 18.341 1.00 95.56 117 GLY A CA 1
ATOM 860 C C . GLY A 1 117 ? 1.452 13.825 17.472 1.00 95.56 117 GLY A C 1
ATOM 861 O O . GLY A 1 117 ? 0.512 13.208 16.962 1.00 95.56 117 GLY A O 1
ATOM 862 N N . PRO A 1 118 ? 2.728 13.471 17.249 1.00 94.56 118 PRO A N 1
ATOM 863 C CA . PRO A 1 118 ? 3.100 12.380 16.357 1.00 94.56 118 PRO A CA 1
ATOM 864 C C . PRO A 1 118 ? 2.568 11.022 16.832 1.00 94.56 118 PRO A C 1
ATOM 866 O O . PRO A 1 118 ? 2.776 10.631 17.977 1.00 94.56 118 PRO A O 1
ATOM 869 N N . LEU A 1 119 ? 1.953 10.278 15.913 1.00 96.12 119 LEU A N 1
ATOM 870 C CA . LEU A 1 119 ? 1.576 8.879 16.098 1.00 96.12 119 LEU A CA 1
ATOM 871 C C . LEU A 1 119 ? 2.586 7.973 15.400 1.00 96.12 119 LEU A C 1
ATOM 873 O O . LEU A 1 119 ? 3.077 8.308 14.321 1.00 96.12 119 LEU A O 1
ATOM 877 N N . HIS A 1 120 ? 2.840 6.796 15.972 1.00 96.88 120 HIS A N 1
ATOM 878 C CA . HIS A 1 120 ? 3.521 5.739 15.237 1.00 96.88 120 HIS A CA 1
ATOM 879 C C . HIS 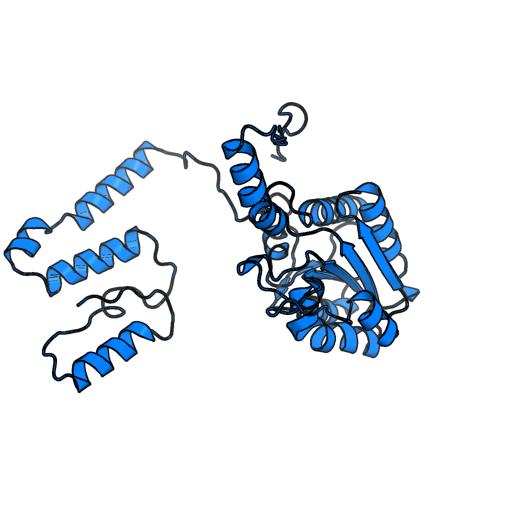A 1 120 ? 2.522 5.031 14.319 1.00 96.88 120 HIS A C 1
ATOM 881 O O . HIS A 1 120 ? 1.632 4.323 14.794 1.00 96.88 120 HIS A O 1
ATOM 887 N N . VAL A 1 121 ? 2.693 5.208 13.010 1.00 97.56 121 VAL A N 1
ATOM 888 C CA . VAL A 1 121 ? 1.856 4.604 11.973 1.00 97.56 121 VAL A CA 1
ATOM 889 C C . VAL A 1 121 ? 2.649 3.544 11.212 1.00 97.56 121 VAL A C 1
ATOM 891 O O . VAL A 1 121 ? 3.546 3.868 10.435 1.00 97.56 121 VAL A O 1
ATOM 894 N N . SER A 1 122 ? 2.308 2.274 11.412 1.00 96.75 122 SER A N 1
ATOM 895 C CA . SER A 1 122 ? 2.798 1.157 10.599 1.00 96.75 122 SER A CA 1
ATOM 896 C C . SER A 1 122 ? 1.833 0.905 9.438 1.00 96.75 122 SER A C 1
ATOM 898 O O . SER A 1 122 ? 0.633 0.755 9.656 1.00 96.75 122 SER A O 1
ATOM 900 N N . ALA A 1 123 ? 2.319 0.837 8.202 1.00 95.88 123 ALA A N 1
ATOM 901 C CA . ALA A 1 123 ? 1.488 0.601 7.020 1.00 95.88 123 ALA A CA 1
ATOM 902 C C . ALA A 1 123 ? 1.856 -0.709 6.312 1.00 95.88 123 ALA A C 1
ATOM 904 O O . ALA A 1 123 ? 3.007 -1.138 6.309 1.00 95.88 123 ALA A O 1
ATOM 905 N N . ASP A 1 124 ? 0.870 -1.344 5.686 1.00 95.38 124 ASP A N 1
ATOM 906 C CA . ASP A 1 124 ? 1.116 -2.445 4.754 1.00 95.38 124 ASP A CA 1
ATOM 907 C C . ASP A 1 124 ? 1.528 -1.920 3.376 1.00 95.38 124 ASP A C 1
ATOM 909 O O . ASP A 1 124 ? 1.214 -0.784 2.994 1.00 95.38 124 ASP A O 1
ATOM 913 N N . ILE A 1 125 ? 2.174 -2.791 2.598 1.00 95.25 125 ILE A N 1
ATOM 914 C CA . ILE A 1 125 ? 2.344 -2.615 1.158 1.00 95.25 125 ILE A CA 1
ATOM 915 C C . ILE A 1 125 ? 0.963 -2.590 0.498 1.00 95.25 125 ILE A C 1
ATOM 917 O O . ILE A 1 125 ? 0.197 -3.555 0.545 1.00 95.25 125 ILE A O 1
ATOM 921 N N . GLY A 1 126 ? 0.653 -1.468 -0.143 1.00 94.06 126 GLY A N 1
ATOM 922 C CA . GLY A 1 126 ? -0.626 -1.225 -0.795 1.00 94.06 126 GLY A CA 1
ATOM 923 C C . GLY A 1 126 ? -0.761 0.228 -1.233 1.00 94.06 126 GLY A C 1
ATOM 924 O O . GLY A 1 126 ? 0.208 0.983 -1.240 1.00 94.06 126 GLY A O 1
ATOM 925 N N . CYS A 1 127 ? -1.977 0.651 -1.584 1.00 94.50 127 CYS A N 1
ATOM 926 C CA . CYS A 1 127 ? -2.231 2.059 -1.899 1.00 94.50 127 CYS A CA 1
ATOM 927 C C . CYS A 1 127 ? -1.919 2.967 -0.695 1.00 94.50 127 CYS A C 1
ATOM 929 O O . CYS A 1 127 ? -1.397 4.065 -0.884 1.00 94.50 127 CYS A O 1
ATOM 931 N N . SER A 1 128 ? -2.124 2.464 0.526 1.00 92.75 128 SER A N 1
ATOM 932 C CA . SER A 1 128 ? -1.785 3.115 1.793 1.00 92.75 128 SER A CA 1
ATOM 933 C C . SER A 1 128 ? -0.319 3.535 1.892 1.00 92.75 128 SER A C 1
ATOM 935 O O . SER A 1 128 ? -0.024 4.549 2.517 1.00 92.75 128 SER A O 1
ATOM 937 N N . THR A 1 129 ? 0.601 2.813 1.242 1.00 93.94 129 THR A N 1
ATOM 938 C CA . THR A 1 129 ? 2.035 3.140 1.222 1.00 93.94 129 THR A CA 1
ATOM 939 C C . THR A 1 129 ? 2.306 4.526 0.634 1.00 93.94 129 THR A C 1
ATOM 941 O O . THR A 1 129 ? 3.254 5.195 1.038 1.00 93.94 129 THR A O 1
ATOM 944 N N . PHE A 1 130 ? 1.456 5.008 -0.277 1.00 93.75 130 PHE A N 1
ATOM 945 C CA . PHE A 1 130 ? 1.618 6.334 -0.876 1.00 93.75 130 PHE A CA 1
ATOM 946 C C . PHE A 1 130 ? 1.416 7.477 0.127 1.00 93.75 130 PHE A C 1
ATOM 948 O O . PHE A 1 130 ? 1.839 8.598 -0.145 1.00 93.75 130 PHE A O 1
ATOM 955 N N . ALA A 1 131 ? 0.827 7.217 1.300 1.00 94.44 131 ALA A N 1
ATOM 956 C CA . ALA A 1 131 ? 0.737 8.210 2.367 1.00 94.44 131 ALA A CA 1
ATOM 957 C C . ALA A 1 131 ? 2.095 8.566 2.990 1.00 94.44 131 ALA A C 1
ATOM 959 O O . ALA A 1 131 ? 2.219 9.639 3.576 1.00 94.44 131 ALA A O 1
ATOM 960 N N . ALA A 1 132 ? 3.124 7.727 2.826 1.00 93.81 132 ALA A N 1
ATOM 961 C CA . ALA A 1 132 ? 4.474 8.041 3.297 1.00 93.81 132 ALA A CA 1
ATOM 962 C C . ALA A 1 132 ? 5.101 9.225 2.540 1.00 93.81 132 ALA A C 1
ATOM 964 O O . ALA A 1 132 ? 6.073 9.814 3.004 1.00 93.81 132 ALA A O 1
ATOM 965 N N . LEU A 1 133 ? 4.539 9.585 1.384 1.00 92.25 133 LEU A N 1
ATOM 966 C CA . LEU A 1 133 ? 5.004 10.672 0.532 1.00 92.25 133 LEU A CA 1
ATOM 967 C C . LEU A 1 133 ? 4.151 11.942 0.730 1.00 92.25 133 LEU A C 1
ATOM 969 O O . LEU A 1 133 ? 3.045 11.888 1.292 1.00 92.25 133 LEU A O 1
ATOM 973 N N . PRO A 1 134 ? 4.624 13.109 0.250 1.00 88.31 134 PRO A N 1
ATOM 974 C CA . PRO A 1 134 ? 3.826 14.327 0.252 1.00 88.31 134 PRO A CA 1
ATOM 975 C C . PRO A 1 134 ? 2.465 14.139 -0.447 1.00 88.31 134 PRO A C 1
ATOM 977 O O . PRO A 1 134 ? 2.376 13.436 -1.456 1.00 88.31 134 PRO A O 1
ATOM 980 N N . PRO A 1 135 ? 1.387 14.782 0.043 1.00 88.00 135 PRO A N 1
ATOM 981 C CA . PRO A 1 135 ? 1.364 15.770 1.126 1.00 88.00 135 PRO A CA 1
ATOM 982 C C . PRO A 1 135 ? 1.143 15.166 2.523 1.00 88.00 135 PRO A C 1
ATOM 984 O O . PRO A 1 135 ? 0.998 15.917 3.487 1.00 88.00 135 PRO A O 1
ATOM 987 N N . PHE A 1 136 ? 1.033 13.843 2.653 1.00 92.69 136 PHE A N 1
ATOM 988 C CA . PHE A 1 136 ? 0.671 13.221 3.927 1.00 92.69 136 PHE A CA 1
ATOM 989 C C . PHE A 1 136 ? 1.886 13.075 4.831 1.00 92.69 136 PHE A C 1
ATOM 991 O O . PHE A 1 136 ? 1.822 13.533 5.968 1.00 92.69 136 PHE A O 1
ATOM 998 N N . ASN A 1 137 ? 2.990 12.534 4.305 1.00 93.06 137 ASN A N 1
ATOM 999 C CA . ASN A 1 137 ? 4.197 12.231 5.079 1.00 93.06 137 ASN A CA 1
ATOM 1000 C C . ASN A 1 137 ? 3.877 11.395 6.340 1.00 93.06 137 ASN A C 1
ATOM 1002 O O . ASN A 1 137 ? 4.380 11.669 7.427 1.00 93.06 137 ASN A O 1
ATOM 1006 N N . ILE A 1 138 ? 2.988 10.405 6.196 1.00 95.12 138 ILE A N 1
ATOM 1007 C CA . ILE A 1 138 ? 2.529 9.499 7.256 1.00 95.12 138 ILE A CA 1
ATOM 1008 C C . ILE A 1 138 ? 2.972 8.074 6.924 1.00 95.12 138 ILE A C 1
ATOM 1010 O O . ILE A 1 138 ? 2.595 7.526 5.890 1.00 95.12 138 ILE A O 1
ATOM 1014 N N . GLY A 1 139 ? 3.717 7.455 7.837 1.00 89.69 139 GLY A N 1
ATOM 1015 C CA . GLY A 1 139 ? 4.185 6.075 7.716 1.00 89.69 139 GLY A CA 1
ATOM 1016 C C . GLY A 1 139 ? 5.584 5.927 8.298 1.00 89.69 139 GLY A C 1
ATOM 1017 O O . GLY A 1 139 ? 6.567 6.276 7.653 1.00 89.69 139 GLY A O 1
ATOM 1018 N N . ASN A 1 140 ? 5.675 5.419 9.525 1.00 94.19 140 ASN A N 1
ATOM 1019 C CA . ASN A 1 140 ? 6.943 5.132 10.196 1.00 94.19 140 ASN A CA 1
ATOM 1020 C C . ASN A 1 140 ? 7.578 3.847 9.663 1.00 94.19 140 ASN A C 1
ATOM 1022 O O . ASN A 1 140 ? 8.798 3.750 9.577 1.00 94.19 140 ASN A O 1
ATOM 1026 N N . THR A 1 141 ? 6.750 2.866 9.308 1.00 94.19 141 THR A N 1
ATOM 1027 C CA . THR A 1 141 ? 7.183 1.604 8.710 1.00 94.19 141 THR A CA 1
ATOM 1028 C C . THR A 1 141 ? 6.237 1.215 7.583 1.00 94.19 141 THR A C 1
ATOM 1030 O O . THR A 1 141 ? 5.039 1.507 7.620 1.00 94.19 141 THR A O 1
ATOM 1033 N N . VAL A 1 142 ? 6.785 0.544 6.571 1.00 93.94 142 VAL A N 1
ATOM 1034 C CA . VAL A 1 142 ? 6.010 -0.123 5.526 1.00 93.94 142 VAL A CA 1
ATOM 1035 C C . VAL A 1 142 ? 6.493 -1.561 5.469 1.00 93.94 142 VAL A C 1
ATOM 1037 O O . VAL A 1 142 ? 7.651 -1.798 5.122 1.00 93.94 142 VAL A O 1
ATOM 1040 N N . LEU A 1 143 ? 5.640 -2.515 5.841 1.00 91.50 143 LEU A N 1
ATOM 1041 C CA . LEU A 1 143 ? 6.065 -3.905 5.971 1.00 91.50 143 LEU A CA 1
ATOM 1042 C C . LEU A 1 143 ? 5.057 -4.874 5.365 1.00 91.50 143 LEU A C 1
ATOM 1044 O O . LEU A 1 143 ? 3.950 -5.022 5.866 1.00 91.50 143 LEU A O 1
ATOM 1048 N N . GLY A 1 144 ? 5.509 -5.596 4.337 1.00 92.00 144 GLY A N 1
ATOM 1049 C CA . GLY A 1 144 ? 4.830 -6.760 3.772 1.00 92.00 144 GLY A CA 1
ATOM 1050 C C . GLY A 1 144 ? 3.363 -6.546 3.401 1.00 92.00 144 GLY A C 1
ATOM 1051 O O . GLY A 1 144 ? 2.880 -5.429 3.257 1.00 92.00 144 GLY A O 1
ATOM 1052 N N . TYR A 1 145 ? 2.656 -7.654 3.208 1.00 94.31 145 TYR A N 1
ATOM 1053 C CA . TYR A 1 145 ? 1.234 -7.658 2.888 1.00 94.31 145 TYR A CA 1
ATOM 1054 C C . TYR A 1 145 ? 0.483 -8.339 4.028 1.00 94.31 145 TYR A C 1
ATOM 1056 O O . TYR A 1 145 ? 0.520 -9.565 4.134 1.00 94.31 145 TYR A O 1
ATOM 1064 N N . GLY A 1 146 ? -0.125 -7.553 4.919 1.00 95.38 146 GLY A N 1
ATOM 1065 C CA . GLY A 1 146 ? -0.730 -8.037 6.156 1.00 95.38 146 GLY A CA 1
ATOM 1066 C C . GLY A 1 146 ? 0.236 -8.121 7.341 1.00 95.38 146 GLY A C 1
ATOM 1067 O O . GLY A 1 146 ? 0.088 -9.036 8.140 1.00 95.38 146 GLY A O 1
ATOM 1068 N N . LEU A 1 147 ? 1.249 -7.255 7.464 1.00 96.50 147 LEU A N 1
ATOM 1069 C CA . LEU A 1 147 ? 2.221 -7.289 8.578 1.00 96.50 147 LEU A CA 1
ATOM 1070 C C . LEU A 1 147 ? 2.284 -5.989 9.395 1.00 96.50 147 LEU A C 1
ATOM 1072 O O . LEU A 1 147 ? 2.964 -5.953 10.421 1.00 96.50 147 LEU A O 1
ATOM 1076 N N . SER A 1 148 ? 1.563 -4.940 9.004 1.00 96.19 148 SER A N 1
ATOM 1077 C CA . SER A 1 148 ? 1.609 -3.624 9.646 1.00 96.19 148 SER A CA 1
ATOM 1078 C C . SER A 1 148 ? 1.255 -3.652 11.132 1.00 96.19 148 SER A C 1
ATOM 1080 O O . SER A 1 148 ? 1.975 -3.073 11.943 1.00 96.19 148 SER A O 1
ATOM 1082 N N . LEU A 1 149 ? 0.204 -4.383 11.519 1.00 97.25 149 LEU A N 1
ATOM 1083 C CA . LEU A 1 149 ? -0.188 -4.522 12.927 1.00 97.25 149 LEU A CA 1
ATOM 1084 C C . LEU A 1 149 ? 0.867 -5.266 13.752 1.00 97.25 149 LEU A C 1
ATOM 1086 O O . LEU A 1 149 ? 1.169 -4.862 14.873 1.00 97.25 149 LEU A O 1
ATOM 1090 N N . ALA A 1 150 ? 1.456 -6.323 13.189 1.00 95.56 150 ALA A N 1
ATOM 1091 C CA . ALA A 1 150 ? 2.528 -7.065 13.845 1.00 95.56 150 ALA A CA 1
ATOM 1092 C C . ALA A 1 150 ? 3.777 -6.188 14.034 1.00 95.56 150 ALA A C 1
ATOM 1094 O O . ALA A 1 150 ? 4.364 -6.173 15.115 1.00 95.56 150 ALA A O 1
ATOM 1095 N N . SER A 1 151 ? 4.137 -5.404 13.010 1.00 94.50 151 SER A N 1
ATOM 1096 C CA . SER A 1 151 ? 5.239 -4.441 13.077 1.00 94.50 151 SER A CA 1
ATOM 1097 C C . SER A 1 151 ? 5.012 -3.381 14.154 1.00 94.50 151 SER A C 1
ATOM 1099 O O . SER A 1 151 ? 5.941 -3.082 14.900 1.00 94.50 151 SER A O 1
ATOM 1101 N N . GLY A 1 152 ? 3.802 -2.822 14.248 1.00 93.81 152 GLY A N 1
ATOM 1102 C CA . GLY A 1 152 ? 3.466 -1.829 15.270 1.00 93.81 152 GLY A CA 1
ATOM 1103 C C . GLY A 1 152 ? 3.526 -2.418 16.680 1.00 93.81 152 GLY A C 1
ATOM 1104 O O . GLY A 1 152 ? 4.094 -1.814 17.587 1.00 93.81 152 GLY A O 1
ATOM 1105 N N . GLY A 1 153 ? 3.036 -3.649 16.855 1.00 92.81 153 GLY A N 1
ATOM 1106 C CA . GLY A 1 153 ? 3.074 -4.355 18.136 1.00 92.81 153 GLY A CA 1
ATOM 1107 C C . GLY A 1 153 ? 4.475 -4.504 18.736 1.00 92.81 153 GLY A C 1
ATOM 1108 O O . GLY A 1 153 ? 4.618 -4.436 19.953 1.00 92.81 153 GLY A O 1
ATOM 1109 N N . ALA A 1 154 ? 5.513 -4.634 17.901 1.00 90.56 154 ALA A N 1
ATOM 1110 C CA . ALA A 1 154 ? 6.896 -4.807 18.353 1.00 90.56 154 ALA A CA 1
ATOM 1111 C C . ALA A 1 154 ? 7.458 -3.600 19.126 1.00 90.56 154 ALA A C 1
ATOM 1113 O O . ALA A 1 154 ? 8.380 -3.762 19.923 1.00 90.56 154 ALA A O 1
ATOM 1114 N N . ILE A 1 155 ? 6.914 -2.403 18.898 1.00 91.69 155 ILE A N 1
ATOM 1115 C CA . ILE A 1 155 ? 7.376 -1.159 19.531 1.00 91.69 155 ILE A CA 1
ATOM 1116 C C . ILE A 1 155 ? 6.321 -0.536 20.449 1.00 91.69 155 ILE A C 1
ATOM 1118 O O . ILE A 1 155 ? 6.599 0.466 21.103 1.00 91.69 155 ILE A O 1
ATOM 1122 N N . ALA A 1 156 ? 5.117 -1.117 20.518 1.00 90.75 156 ALA A N 1
ATOM 1123 C CA . ALA A 1 156 ? 3.973 -0.536 21.221 1.00 90.75 156 ALA A CA 1
ATOM 1124 C C . ALA A 1 156 ? 4.252 -0.282 22.710 1.00 90.75 156 ALA A C 1
ATOM 1126 O O . ALA A 1 156 ? 3.862 0.753 23.237 1.00 90.75 156 ALA A O 1
ATOM 1127 N N . ALA A 1 157 ? 4.991 -1.178 23.372 1.00 88.94 157 ALA A N 1
ATOM 1128 C CA . ALA A 1 157 ? 5.362 -1.035 24.782 1.00 88.94 157 ALA A CA 1
ATOM 1129 C C . ALA A 1 157 ? 6.345 0.122 25.057 1.00 88.94 157 ALA A C 1
ATOM 1131 O O . ALA A 1 157 ? 6.558 0.483 26.211 1.00 88.94 157 ALA A O 1
ATOM 1132 N N . SER A 1 158 ? 6.965 0.687 24.017 1.00 90.94 158 SER A N 1
ATOM 1133 C CA . SER A 1 158 ? 7.914 1.802 24.115 1.00 90.94 158 SER A CA 1
ATOM 1134 C C . SER A 1 158 ? 7.285 3.160 23.792 1.00 90.94 158 SER A C 1
ATOM 1136 O O . SER A 1 158 ? 8.013 4.146 23.689 1.00 90.94 158 SER A O 1
ATOM 1138 N N . LEU A 1 159 ? 5.963 3.222 23.600 1.00 92.44 159 LEU A N 1
ATOM 1139 C CA . LEU A 1 159 ? 5.241 4.442 23.251 1.00 92.44 159 LEU A CA 1
ATOM 1140 C C . LEU A 1 159 ? 4.195 4.807 24.307 1.00 92.44 159 LEU A C 1
ATOM 1142 O O . LEU A 1 159 ? 3.506 3.949 24.852 1.00 92.44 159 LEU A O 1
ATOM 1146 N N . ASP A 1 160 ? 4.004 6.110 24.511 1.00 92.12 160 ASP A N 1
ATOM 1147 C CA . ASP A 1 160 ? 2.967 6.638 25.408 1.00 92.12 160 ASP A CA 1
ATOM 1148 C C . ASP A 1 160 ? 1.567 6.645 24.767 1.00 92.12 160 ASP A C 1
ATOM 1150 O O . ASP A 1 160 ? 0.547 6.712 25.465 1.00 92.12 160 ASP A O 1
ATOM 1154 N N . GLN A 1 161 ? 1.516 6.566 23.433 1.00 95.00 161 GLN A N 1
ATOM 1155 C CA . GLN A 1 161 ? 0.296 6.546 22.626 1.00 95.00 161 GLN A CA 1
ATOM 1156 C C . GLN A 1 161 ? 0.101 5.178 21.951 1.00 95.00 161 GLN A C 1
ATOM 1158 O O . GLN A 1 161 ? 1.091 4.515 21.632 1.00 95.00 161 GLN A O 1
ATOM 1163 N N . PRO A 1 162 ? -1.154 4.769 21.674 1.00 96.44 162 PRO A N 1
ATOM 1164 C CA . PRO A 1 162 ? -1.429 3.551 20.921 1.00 96.44 162 PRO A CA 1
ATOM 1165 C C . PRO A 1 162 ? -0.743 3.568 19.556 1.00 96.44 162 PRO A C 1
ATOM 1167 O O . PRO A 1 162 ? -0.723 4.590 18.863 1.00 96.44 162 PRO A O 1
ATOM 1170 N N . THR A 1 163 ? -0.239 2.413 19.129 1.00 96.69 163 THR A N 1
ATOM 1171 C CA . THR A 1 163 ? 0.243 2.268 17.750 1.00 96.69 163 THR A CA 1
ATOM 1172 C C . THR A 1 163 ? -0.930 2.264 16.780 1.00 96.69 163 THR A C 1
ATOM 1174 O O . THR A 1 163 ? -1.991 1.714 17.077 1.00 96.69 163 THR A O 1
ATOM 1177 N N . VAL A 1 164 ? -0.747 2.867 15.606 1.00 98.19 164 VAL A N 1
ATOM 1178 C CA . VAL A 1 164 ? -1.736 2.833 14.528 1.00 98.19 164 VAL A CA 1
ATOM 1179 C C . VAL A 1 164 ? -1.204 1.954 13.407 1.00 98.19 164 VAL A C 1
ATOM 1181 O O . VAL A 1 164 ? -0.115 2.181 12.888 1.00 98.19 164 VAL A O 1
ATOM 1184 N N . ALA A 1 165 ? -1.978 0.956 13.008 1.00 97.94 165 ALA A N 1
ATOM 1185 C CA . ALA A 1 165 ? -1.686 0.118 11.859 1.00 97.94 165 ALA A CA 1
ATOM 1186 C C . ALA A 1 165 ? -2.679 0.419 10.735 1.00 97.94 165 ALA A C 1
ATOM 1188 O O . ALA A 1 165 ? -3.882 0.456 10.978 1.00 97.94 165 ALA A O 1
ATOM 1189 N N . VAL A 1 166 ? -2.200 0.609 9.507 1.00 97.88 166 VAL A N 1
ATOM 1190 C CA . VAL A 1 166 ? -3.049 0.763 8.317 1.00 97.88 166 VAL A CA 1
ATOM 1191 C C . VAL A 1 166 ? -2.846 -0.436 7.399 1.00 97.88 166 VAL A C 1
ATOM 1193 O O . VAL A 1 166 ? -1.720 -0.783 7.038 1.00 97.88 166 VAL A O 1
ATOM 1196 N N . MET A 1 167 ? -3.947 -1.081 7.034 1.00 97.25 167 MET A N 1
ATOM 1197 C CA . MET A 1 167 ? -3.971 -2.342 6.299 1.00 97.25 167 MET A CA 1
ATOM 1198 C C . MET A 1 167 ? -5.085 -2.306 5.256 1.00 97.25 167 MET A C 1
ATOM 1200 O O . MET A 1 167 ? -6.182 -1.839 5.537 1.00 97.25 167 MET A O 1
ATOM 1204 N N . GLY A 1 168 ? -4.834 -2.808 4.050 1.00 97.19 168 GLY A N 1
ATOM 1205 C CA . GLY A 1 168 ? -5.911 -3.071 3.090 1.00 97.19 168 GLY A CA 1
ATOM 1206 C C . GLY A 1 168 ? -6.648 -4.368 3.427 1.00 97.19 168 GLY A C 1
ATOM 1207 O O . GLY A 1 168 ? -6.056 -5.283 3.998 1.00 97.19 168 GLY A O 1
ATOM 1208 N N . ASP A 1 169 ? -7.905 -4.498 3.012 1.00 97.06 169 ASP A N 1
ATOM 1209 C CA . ASP A 1 169 ? -8.668 -5.755 3.087 1.00 97.06 169 ASP A CA 1
ATOM 1210 C C . ASP A 1 169 ? -7.908 -6.969 2.533 1.00 97.06 169 ASP A C 1
ATOM 1212 O O . ASP A 1 169 ? -7.927 -8.043 3.126 1.00 97.06 169 ASP A O 1
ATOM 1216 N N . GLY A 1 170 ? -7.174 -6.814 1.435 1.00 96.25 170 GLY A N 1
ATOM 1217 C CA . GLY A 1 170 ? -6.351 -7.901 0.916 1.00 96.25 170 GLY A CA 1
ATOM 1218 C C . GLY A 1 170 ? -5.169 -8.269 1.811 1.00 96.25 170 GLY A C 1
ATOM 1219 O O . GLY A 1 170 ? -4.867 -9.452 1.939 1.00 96.25 170 GLY A O 1
ATOM 1220 N N . GLY A 1 171 ? -4.564 -7.298 2.503 1.00 97.06 171 GLY A N 1
ATOM 1221 C CA . GLY A 1 171 ? -3.561 -7.577 3.533 1.00 97.06 171 GLY A CA 1
ATOM 1222 C C . GLY A 1 171 ? -4.172 -8.370 4.689 1.00 97.06 171 GLY A C 1
ATOM 1223 O O . GLY A 1 171 ? -3.595 -9.371 5.115 1.00 97.06 171 GLY A O 1
ATOM 1224 N N . PHE A 1 172 ? -5.383 -7.993 5.117 1.00 98.00 172 PHE A N 1
ATOM 1225 C CA . PHE A 1 172 ? -6.144 -8.701 6.150 1.00 98.00 172 PHE A CA 1
ATOM 1226 C C . PHE A 1 172 ? -6.431 -10.157 5.762 1.00 98.00 172 PHE A C 1
ATOM 1228 O O . PHE A 1 172 ? -6.116 -11.063 6.536 1.00 98.00 172 PHE A O 1
ATOM 1235 N N . TRP A 1 173 ? -6.972 -10.385 4.560 1.00 96.94 173 TRP A N 1
ATOM 1236 C CA . TRP A 1 173 ? -7.315 -11.726 4.079 1.00 96.94 173 TRP A CA 1
ATOM 1237 C C . TRP A 1 173 ? -6.099 -12.598 3.767 1.00 96.94 173 TRP A C 1
ATOM 1239 O O . TRP A 1 173 ? -6.206 -13.819 3.845 1.00 96.94 173 TRP A O 1
ATOM 1249 N N . HIS A 1 174 ? -4.962 -12.000 3.404 1.00 95.56 174 HIS A N 1
ATOM 1250 C CA . HIS A 1 174 ? -3.765 -12.754 3.046 1.00 95.56 174 HIS A CA 1
ATOM 1251 C C . HIS A 1 174 ? -2.974 -13.204 4.278 1.00 95.56 174 HIS A C 1
ATOM 1253 O O . HIS A 1 174 ? -2.734 -14.395 4.439 1.00 95.56 174 HIS A O 1
ATOM 1259 N N . ASN A 1 175 ? -2.559 -12.270 5.141 1.00 94.88 175 ASN A N 1
ATOM 1260 C CA . ASN A 1 175 ? -1.762 -12.593 6.336 1.00 94.88 175 ASN A CA 1
ATOM 1261 C C . ASN A 1 175 ? -2.248 -11.879 7.601 1.00 94.88 175 ASN A C 1
ATOM 1263 O O . ASN A 1 175 ? -2.079 -12.409 8.693 1.00 94.88 175 ASN A O 1
ATOM 1267 N N . GLY A 1 176 ? -2.854 -10.695 7.479 1.00 97.19 176 GLY A N 1
ATOM 1268 C CA . GLY A 1 176 ? -3.085 -9.782 8.600 1.00 97.19 176 GLY A CA 1
ATOM 1269 C C . GLY A 1 176 ? -3.934 -10.360 9.727 1.00 97.19 176 GLY A C 1
ATOM 1270 O O . GLY A 1 176 ? -3.716 -10.023 10.893 1.00 97.19 176 GLY A O 1
ATOM 1271 N N . LEU A 1 177 ? -4.851 -11.276 9.404 1.00 97.31 177 LEU A N 1
ATOM 1272 C CA . LEU A 1 177 ? -5.599 -12.028 10.404 1.00 97.31 177 LEU A CA 1
ATOM 1273 C C . LEU A 1 177 ? -4.673 -12.847 11.316 1.00 97.31 177 LEU A C 1
ATOM 1275 O O . LEU A 1 177 ? -4.751 -12.734 12.540 1.00 97.31 177 LEU A O 1
ATOM 1279 N N . THR A 1 178 ? -3.803 -13.669 10.729 1.00 95.44 178 THR A N 1
ATOM 1280 C CA . THR A 1 178 ? -2.990 -14.647 11.463 1.00 95.44 178 THR A CA 1
ATOM 1281 C C . THR A 1 178 ? -1.743 -14.030 12.079 1.00 95.44 178 THR A C 1
ATOM 1283 O O . THR A 1 178 ? -1.402 -14.353 13.213 1.00 95.44 178 THR A O 1
ATOM 1286 N N . THR A 1 179 ? -1.080 -13.122 11.368 1.00 93.06 179 THR A N 1
ATOM 1287 C CA . THR A 1 179 ? 0.172 -12.491 11.813 1.00 93.06 179 THR A CA 1
ATOM 1288 C C . THR A 1 179 ? -0.070 -11.314 12.757 1.00 93.06 179 THR A C 1
ATOM 1290 O O . THR A 1 179 ? 0.735 -11.071 13.653 1.00 93.06 179 THR A O 1
ATOM 1293 N N . GLY A 1 180 ? -1.166 -10.573 12.560 1.00 95.38 180 GLY A N 1
ATOM 1294 C CA . GLY A 1 180 ? -1.467 -9.336 13.274 1.00 95.38 180 GLY A CA 1
ATOM 1295 C C . GLY A 1 180 ? -2.558 -9.512 14.320 1.00 95.38 180 GLY A C 1
ATOM 1296 O O . GLY A 1 180 ? -2.289 -9.414 15.514 1.00 95.38 180 GLY A O 1
ATOM 1297 N N . VAL A 1 181 ? -3.796 -9.757 13.880 1.00 97.94 181 VAL A N 1
ATOM 1298 C CA . VAL A 1 181 ? -4.988 -9.696 14.748 1.00 97.94 181 VAL A CA 1
ATOM 1299 C C . VAL A 1 181 ? -4.953 -10.748 15.854 1.00 97.94 181 VAL A C 1
ATOM 1301 O O . VAL A 1 181 ? -5.175 -10.405 17.014 1.00 97.94 181 VAL A O 1
ATOM 1304 N N . ILE A 1 182 ? -4.654 -12.009 15.520 1.00 96.88 182 ILE A N 1
ATOM 1305 C CA . ILE A 1 182 ? -4.573 -13.086 16.521 1.00 96.88 182 ILE A CA 1
ATOM 1306 C C . ILE A 1 182 ? -3.516 -12.752 17.579 1.00 96.88 182 ILE A C 1
ATOM 1308 O O . ILE A 1 182 ? -3.798 -12.832 18.774 1.00 96.88 182 ILE A O 1
ATOM 1312 N N . ASN A 1 183 ? -2.324 -12.323 17.155 1.00 93.50 183 ASN A N 1
ATOM 1313 C CA . ASN A 1 183 ? -1.254 -11.956 18.080 1.00 93.50 183 ASN A CA 1
ATOM 1314 C C . ASN A 1 183 ? -1.627 -10.735 18.936 1.00 93.50 183 ASN A C 1
ATOM 1316 O O . ASN A 1 183 ? -1.381 -10.734 20.137 1.00 93.50 183 ASN A O 1
ATOM 1320 N N . ALA A 1 184 ? -2.267 -9.722 18.348 1.00 95.62 184 ALA A N 1
ATOM 1321 C CA . ALA A 1 184 ? -2.707 -8.531 19.066 1.00 95.62 184 ALA A CA 1
ATOM 1322 C C . ALA A 1 184 ? -3.744 -8.842 20.153 1.00 95.62 184 ALA A C 1
ATOM 1324 O O . ALA A 1 184 ? -3.640 -8.315 21.258 1.00 95.62 184 ALA A O 1
ATOM 1325 N N . GLN A 1 185 ? -4.696 -9.734 19.866 1.00 94.94 185 GLN A N 1
ATOM 1326 C CA . GLN A 1 185 ? -5.660 -10.222 20.854 1.00 94.94 185 GLN A CA 1
ATOM 1327 C C . GLN A 1 185 ? -4.989 -11.060 21.943 1.00 94.94 185 GLN A C 1
ATOM 1329 O O . GLN A 1 185 ? -5.307 -10.904 23.118 1.00 94.94 185 GLN A O 1
ATOM 1334 N N . TRP A 1 186 ? -4.051 -11.930 21.567 1.00 93.00 186 TRP A N 1
ATOM 1335 C CA . TRP A 1 186 ? -3.342 -12.784 22.517 1.00 93.00 186 TRP A CA 1
ATOM 1336 C C . TRP A 1 186 ? -2.453 -11.987 23.483 1.00 93.00 186 TRP A C 1
ATOM 1338 O O . TRP A 1 186 ? -2.419 -12.287 24.673 1.00 93.00 186 TRP A O 1
ATOM 1348 N N . GLN A 1 187 ? -1.771 -10.956 22.982 1.00 91.00 187 GLN A N 1
ATOM 1349 C CA . GLN A 1 187 ? -0.852 -10.111 23.753 1.00 91.00 187 GLN A CA 1
ATOM 1350 C C . GLN A 1 187 ? -1.534 -8.910 24.425 1.00 91.00 187 GLN A C 1
ATOM 1352 O O . GLN A 1 187 ? -0.886 -8.183 25.173 1.00 91.00 187 GLN A O 1
ATOM 1357 N N . GLY A 1 188 ? -2.818 -8.662 24.146 1.00 91.25 188 GLY A N 1
ATOM 1358 C CA . GLY A 1 188 ? -3.524 -7.482 24.650 1.00 91.25 188 GLY A CA 1
ATOM 1359 C C . GLY A 1 188 ? -2.909 -6.166 24.164 1.00 91.25 188 GLY A C 1
ATOM 1360 O O . GLY A 1 188 ? -2.778 -5.227 24.946 1.00 91.25 188 GLY A O 1
ATOM 1361 N N . LEU A 1 189 ? -2.498 -6.100 22.891 1.00 93.12 189 LEU A N 1
ATOM 1362 C CA . LEU A 1 189 ? -1.818 -4.922 22.345 1.00 93.12 189 LEU A CA 1
ATOM 1363 C C . LEU A 1 189 ? -2.718 -3.680 22.380 1.00 93.12 189 LEU A C 1
ATOM 1365 O O . LEU A 1 189 ? -3.832 -3.687 21.851 1.00 93.12 189 LEU A O 1
ATOM 1369 N N . ASP A 1 190 ? -2.186 -2.585 22.924 1.00 94.81 190 ASP A N 1
ATOM 1370 C CA . ASP A 1 190 ? -2.780 -1.251 22.827 1.00 94.81 190 ASP A CA 1
ATOM 1371 C C . ASP A 1 190 ? -2.519 -0.665 21.430 1.00 94.81 190 ASP A C 1
ATOM 1373 O O . ASP A 1 190 ? -1.531 0.032 21.174 1.00 94.81 190 ASP A O 1
ATOM 1377 N N . ALA A 1 191 ? -3.392 -1.028 20.492 1.00 97.12 191 ALA A N 1
ATOM 1378 C CA . ALA A 1 191 ? -3.254 -0.675 19.087 1.00 97.12 191 ALA A CA 1
ATOM 1379 C C . ALA A 1 191 ? -4.599 -0.322 18.443 1.00 97.12 191 ALA A C 1
ATOM 1381 O O . ALA A 1 191 ? -5.654 -0.852 18.805 1.00 97.12 191 ALA A O 1
ATOM 1382 N N . VAL A 1 192 ? -4.538 0.549 17.437 1.00 98.56 192 VAL A N 1
ATOM 1383 C CA . VAL A 1 192 ? -5.641 0.862 16.528 1.00 98.56 192 VAL A CA 1
ATOM 1384 C C . VAL A 1 192 ? -5.302 0.307 15.148 1.00 98.56 192 VAL A C 1
ATOM 1386 O O . VAL A 1 192 ? -4.350 0.749 14.513 1.00 98.56 192 VAL A O 1
ATOM 1389 N N . LEU A 1 193 ? -6.089 -0.646 14.659 1.00 98.62 193 LEU A N 1
ATOM 1390 C CA . LEU A 1 193 ? -5.998 -1.156 13.294 1.00 98.62 193 LEU A CA 1
ATOM 1391 C C . LEU A 1 193 ? -7.049 -0.471 12.418 1.00 98.62 193 LEU A C 1
ATOM 1393 O O . LEU A 1 193 ? -8.245 -0.580 12.669 1.00 98.62 193 LEU A O 1
ATOM 1397 N N . ILE A 1 194 ? -6.609 0.186 11.354 1.00 98.56 194 ILE A N 1
ATOM 1398 C CA . ILE A 1 194 ? -7.462 0.740 10.308 1.00 98.56 194 ILE A CA 1
ATOM 1399 C C . ILE A 1 194 ? -7.403 -0.205 9.111 1.00 98.56 194 ILE A C 1
ATOM 1401 O O . ILE A 1 194 ? -6.364 -0.335 8.462 1.00 98.56 194 ILE A O 1
ATOM 1405 N N . ILE A 1 195 ? -8.526 -0.853 8.818 1.00 98.50 195 ILE A N 1
ATOM 1406 C CA . ILE A 1 195 ? -8.696 -1.710 7.649 1.00 98.50 195 ILE A CA 1
ATOM 1407 C C . ILE A 1 195 ? -9.399 -0.914 6.559 1.00 98.50 195 ILE A C 1
ATOM 1409 O O . ILE A 1 195 ? -10.531 -0.477 6.732 1.00 98.50 195 ILE A O 1
ATOM 1413 N N . ILE A 1 196 ? -8.741 -0.754 5.420 1.00 97.50 196 ILE A N 1
ATOM 1414 C CA . ILE A 1 196 ? -9.304 -0.143 4.223 1.00 97.50 196 ILE A CA 1
ATOM 1415 C C . ILE A 1 196 ? -9.997 -1.243 3.417 1.00 97.50 196 ILE A C 1
ATOM 1417 O O . ILE A 1 196 ? -9.354 -1.993 2.679 1.00 97.50 196 ILE A O 1
ATOM 1421 N N . GLU A 1 197 ? -11.316 -1.337 3.556 1.00 97.31 197 GLU A N 1
ATOM 1422 C CA . GLU A 1 197 ? -12.158 -2.285 2.831 1.00 97.31 197 GLU A CA 1
ATOM 1423 C C . GLU A 1 197 ? -12.651 -1.654 1.525 1.00 97.31 197 GLU A C 1
ATOM 1425 O O . GLU A 1 197 ? -13.765 -1.133 1.422 1.00 97.31 197 GLU A O 1
ATOM 1430 N N . ASN A 1 198 ? -11.775 -1.671 0.515 1.00 96.06 198 ASN A N 1
ATOM 1431 C CA . ASN A 1 198 ? -12.066 -1.107 -0.805 1.00 96.06 198 ASN A CA 1
ATOM 1432 C C . ASN A 1 198 ? -12.535 -2.146 -1.841 1.00 96.06 198 ASN A C 1
ATOM 1434 O O . ASN A 1 198 ? -12.880 -1.772 -2.971 1.00 96.06 198 ASN A O 1
ATOM 1438 N N . GLY A 1 199 ? -12.578 -3.419 -1.439 1.00 95.56 199 GLY A N 1
ATOM 1439 C CA . GLY A 1 199 ? -13.109 -4.558 -2.176 1.00 95.56 199 GLY A CA 1
ATOM 1440 C C . GLY A 1 199 ? -12.093 -5.270 -3.065 1.00 95.56 199 GLY A C 1
ATOM 1441 O O . GLY A 1 199 ? -12.478 -6.226 -3.738 1.00 95.56 199 GLY A O 1
ATOM 1442 N N . TYR A 1 200 ? -10.833 -4.824 -3.125 1.00 94.81 200 TYR A N 1
ATOM 1443 C CA . TYR A 1 200 ? -9.841 -5.347 -4.070 1.00 94.81 200 TYR A CA 1
ATOM 1444 C C . TYR A 1 200 ? -8.405 -5.224 -3.558 1.00 94.81 200 TYR A C 1
ATOM 1446 O O . TYR A 1 200 ? -8.032 -4.247 -2.908 1.00 94.81 200 TYR A O 1
ATOM 1454 N N . ALA A 1 201 ? -7.523 -6.117 -4.019 1.00 95.12 201 ALA A N 1
ATOM 1455 C CA . ALA A 1 201 ? -6.084 -5.862 -3.968 1.00 95.12 201 ALA A CA 1
ATOM 1456 C C . ALA A 1 201 ? -5.738 -4.783 -5.013 1.00 95.12 201 ALA A C 1
ATOM 1458 O O . ALA A 1 201 ? -5.351 -5.061 -6.152 1.00 95.12 201 ALA A O 1
ATOM 1459 N N . SER A 1 202 ? -5.983 -3.528 -4.640 1.00 94.38 202 SER A N 1
ATOM 1460 C CA . SER A 1 202 ? -6.089 -2.406 -5.573 1.00 94.38 202 SER A CA 1
ATOM 1461 C C . SER A 1 202 ? -4.753 -2.015 -6.206 1.00 94.38 202 SER A C 1
ATOM 1463 O O . SER A 1 202 ? -4.689 -1.856 -7.426 1.00 94.38 202 SER A O 1
ATOM 1465 N N . ALA A 1 203 ? -3.686 -1.910 -5.407 1.00 93.56 203 ALA A N 1
ATOM 1466 C CA . ALA A 1 203 ? -2.376 -1.429 -5.858 1.00 93.56 203 ALA A CA 1
ATOM 1467 C C . ALA A 1 203 ? -1.722 -2.328 -6.919 1.00 93.56 203 ALA A C 1
ATOM 1469 O O . ALA A 1 203 ? -0.977 -1.841 -7.762 1.00 93.56 203 ALA A O 1
ATOM 1470 N N . THR A 1 204 ? -2.028 -3.626 -6.902 1.00 91.25 204 THR A N 1
ATOM 1471 C CA . THR A 1 204 ? -1.432 -4.623 -7.802 1.00 91.25 204 THR A CA 1
ATOM 1472 C C . THR A 1 204 ? -2.270 -4.893 -9.049 1.00 91.25 204 THR A C 1
ATOM 1474 O O . THR A 1 204 ? -1.899 -5.739 -9.851 1.00 91.25 204 THR A O 1
ATOM 1477 N N . GLY A 1 205 ? -3.385 -4.179 -9.249 1.00 90.00 205 GLY A N 1
ATOM 1478 C CA . GLY A 1 205 ? -4.221 -4.342 -10.442 1.00 90.00 205 GLY A CA 1
ATOM 1479 C C . GLY A 1 205 ? -5.664 -4.776 -10.189 1.00 90.00 205 GLY A C 1
ATOM 1480 O O . GLY A 1 205 ? -6.313 -5.206 -11.136 1.00 90.00 205 GLY A O 1
ATOM 1481 N N . GLN A 1 206 ? -6.191 -4.590 -8.971 1.00 90.44 206 GLN A N 1
ATOM 1482 C CA . GLN A 1 206 ? -7.589 -4.869 -8.590 1.00 90.44 206 GLN A CA 1
ATOM 1483 C C . GLN A 1 206 ? -7.944 -6.359 -8.586 1.00 90.44 206 GLN A C 1
ATOM 1485 O O . GLN A 1 206 ? -9.001 -6.760 -9.075 1.00 90.44 206 GLN A O 1
ATOM 1490 N N . HIS A 1 207 ? -7.069 -7.191 -8.023 1.00 92.44 207 HIS A N 1
ATOM 1491 C CA . HIS A 1 207 ? -7.375 -8.611 -7.870 1.00 92.44 207 HIS A CA 1
ATOM 1492 C C . HIS A 1 207 ? -8.568 -8.810 -6.927 1.00 92.44 207 HIS A C 1
ATOM 1494 O O . HIS A 1 207 ? -8.704 -8.097 -5.926 1.00 92.44 207 HIS A O 1
ATOM 1500 N N . HIS A 1 208 ? -9.424 -9.776 -7.265 1.00 93.00 208 HIS A N 1
ATOM 1501 C CA . HIS A 1 208 ? -10.560 -10.156 -6.432 1.00 93.00 208 HIS A CA 1
ATOM 1502 C C . HIS A 1 208 ? -10.079 -10.831 -5.148 1.00 93.00 208 HIS A C 1
ATOM 1504 O O . HIS A 1 208 ? -9.085 -11.558 -5.138 1.00 93.00 208 HIS A O 1
ATOM 1510 N N . LEU A 1 209 ? -10.820 -10.599 -4.077 1.00 94.75 209 LEU A N 1
ATOM 1511 C CA . LEU A 1 209 ? -10.571 -11.112 -2.737 1.00 94.75 209 LEU A CA 1
ATOM 1512 C C . LEU A 1 209 ? -11.917 -11.285 -2.013 1.00 94.75 209 LEU A C 1
ATOM 1514 O O . LEU A 1 209 ? -12.946 -10.888 -2.560 1.00 94.75 209 LEU A O 1
ATOM 1518 N N . PRO A 1 210 ? -11.974 -11.879 -0.809 1.00 95.94 210 PRO A N 1
ATOM 1519 C CA . PRO A 1 210 ? -13.256 -12.112 -0.145 1.00 95.94 210 PRO A CA 1
ATOM 1520 C C . PRO A 1 210 ? -14.134 -10.853 0.008 1.00 95.94 210 PRO A C 1
ATOM 1522 O O . PRO A 1 210 ? -15.327 -10.917 -0.282 1.00 95.94 210 PRO A O 1
ATOM 1525 N N . SER A 1 211 ? -13.550 -9.686 0.323 1.00 95.69 211 SER A N 1
ATOM 1526 C CA . SER A 1 211 ? -14.278 -8.399 0.389 1.00 95.69 211 SER A CA 1
ATOM 1527 C C . SER A 1 211 ? -14.804 -7.882 -0.963 1.00 95.69 211 SER A C 1
ATOM 1529 O O . SER A 1 211 ? -15.588 -6.937 -0.982 1.00 95.69 211 SER A O 1
ATOM 1531 N N . THR A 1 212 ? -14.458 -8.499 -2.102 1.00 94.25 212 THR A N 1
ATOM 1532 C CA . THR A 1 212 ? -15.107 -8.222 -3.399 1.00 94.25 212 THR A CA 1
ATOM 1533 C C . THR A 1 212 ? -16.578 -8.657 -3.378 1.00 94.25 212 THR A C 1
ATOM 1535 O O . THR A 1 212 ? -17.386 -8.162 -4.162 1.00 94.25 212 THR A O 1
ATOM 1538 N N . GLY A 1 213 ? -16.938 -9.592 -2.490 1.00 92.44 213 GLY A N 1
ATOM 1539 C CA . GLY A 1 213 ? -18.292 -10.128 -2.346 1.00 92.44 213 GLY A CA 1
ATOM 1540 C C . GLY A 1 213 ? -18.627 -11.256 -3.323 1.00 92.44 213 GLY A C 1
ATOM 1541 O O . GLY A 1 213 ? -19.687 -11.871 -3.199 1.00 92.44 213 GLY A O 1
ATOM 1542 N N . ALA A 1 214 ? -17.729 -11.570 -4.261 1.00 91.75 214 ALA A N 1
ATOM 1543 C CA . ALA A 1 214 ? -17.876 -12.685 -5.187 1.00 91.75 214 ALA A CA 1
ATOM 1544 C C . ALA A 1 214 ? -16.532 -13.353 -5.512 1.00 91.75 214 ALA A C 1
ATOM 1546 O O . ALA A 1 214 ? -15.496 -12.692 -5.615 1.00 91.75 214 ALA A O 1
ATOM 1547 N N . THR A 1 215 ? -16.557 -14.668 -5.721 1.00 90.62 215 THR A N 1
ATOM 1548 C CA . THR A 1 215 ? -15.420 -15.437 -6.238 1.00 90.62 215 THR A CA 1
ATOM 1549 C C . THR A 1 215 ? -15.104 -15.038 -7.688 1.00 90.62 215 THR A C 1
ATOM 1551 O O . THR A 1 215 ? -15.941 -14.432 -8.366 1.00 90.62 215 THR A O 1
ATOM 1554 N N . PRO A 1 216 ? -13.941 -15.433 -8.241 1.00 86.31 216 PRO A N 1
ATOM 1555 C CA . PRO A 1 216 ? -13.659 -15.250 -9.668 1.00 86.31 216 PRO A CA 1
ATOM 1556 C C . PRO A 1 216 ? -14.695 -15.902 -10.603 1.00 86.31 216 PRO A C 1
ATOM 1558 O O . PRO A 1 216 ? -14.871 -15.445 -11.728 1.00 86.31 216 PRO A O 1
ATOM 1561 N N . SER A 1 217 ? -15.405 -16.939 -10.139 1.00 90.00 217 SER A N 1
ATOM 1562 C CA . SER A 1 217 ? -16.506 -17.588 -10.866 1.00 90.00 217 SER A CA 1
ATOM 1563 C C . SER A 1 217 ? -17.872 -16.909 -10.680 1.00 90.00 217 SER A C 1
ATOM 1565 O O . SER A 1 217 ? -18.849 -17.344 -11.284 1.00 90.00 217 SER A O 1
ATOM 1567 N N . GLY A 1 218 ? -17.959 -15.852 -9.866 1.00 90.00 218 GLY A N 1
ATOM 1568 C CA . GLY A 1 218 ? -19.188 -15.095 -9.613 1.00 90.00 218 GLY A CA 1
ATOM 1569 C C . GLY A 1 218 ? -20.069 -15.636 -8.482 1.00 90.00 218 GLY A C 1
ATOM 1570 O O . GLY A 1 218 ? -21.164 -15.117 -8.278 1.00 90.00 218 GLY A O 1
ATOM 1571 N N . ALA A 1 219 ? -19.620 -16.650 -7.737 1.00 93.19 219 ALA A N 1
ATOM 1572 C CA . ALA A 1 219 ? -20.354 -17.147 -6.575 1.00 93.19 219 ALA A CA 1
ATOM 1573 C C . ALA A 1 219 ? -20.244 -16.151 -5.404 1.00 93.19 219 ALA A C 1
ATOM 1575 O O . ALA A 1 219 ? -19.162 -15.600 -5.197 1.00 93.19 219 ALA A O 1
ATOM 1576 N N . PRO A 1 220 ? -21.317 -15.914 -4.629 1.00 93.44 220 PRO A N 1
ATOM 1577 C CA . PRO A 1 220 ? -21.271 -14.996 -3.495 1.00 93.44 220 PRO A CA 1
ATOM 1578 C C . PRO A 1 220 ? -20.336 -15.510 -2.394 1.00 93.44 220 PRO A C 1
ATOM 1580 O O . PRO A 1 220 ? -20.238 -16.714 -2.152 1.00 93.44 220 PRO A O 1
ATOM 1583 N N . VAL A 1 221 ? -19.670 -14.585 -1.709 1.00 93.19 221 VAL A N 1
ATOM 1584 C CA . VAL A 1 221 ? -18.805 -14.879 -0.557 1.00 93.19 221 VAL A CA 1
ATOM 1585 C C . VAL A 1 221 ? -19.598 -14.700 0.742 1.00 93.19 221 VAL A C 1
ATOM 1587 O O . VAL A 1 221 ? -20.349 -13.739 0.880 1.00 93.19 221 VAL A O 1
ATOM 1590 N N . SER A 1 222 ? -19.439 -15.620 1.700 1.00 89.94 222 SER A N 1
ATOM 1591 C CA . SER A 1 222 ? -20.190 -15.635 2.970 1.00 89.94 222 SER A CA 1
ATOM 1592 C C . SER A 1 222 ? -19.407 -15.124 4.184 1.00 89.94 222 SER A C 1
ATOM 1594 O O . SER A 1 222 ? -19.906 -15.209 5.303 1.00 89.94 222 SER A O 1
ATOM 1596 N N . ILE A 1 223 ? -18.173 -14.655 3.990 1.00 94.50 223 ILE A N 1
ATOM 1597 C CA . ILE A 1 223 ? -17.304 -14.151 5.060 1.00 94.50 223 ILE A CA 1
ATOM 1598 C C . ILE A 1 223 ? -17.124 -12.641 4.929 1.00 94.50 223 ILE A C 1
ATOM 1600 O O . ILE A 1 223 ? -17.017 -12.118 3.821 1.00 94.50 223 ILE A O 1
ATOM 1604 N N . SER A 1 224 ? -17.058 -11.948 6.065 1.00 96.56 224 SER A N 1
ATOM 1605 C CA . SER A 1 224 ? -16.723 -10.525 6.139 1.00 96.56 224 SER A CA 1
ATOM 1606 C C . SER A 1 224 ? -15.637 -10.272 7.179 1.00 96.56 224 SER A C 1
ATOM 1608 O O . SER A 1 224 ? -15.439 -11.067 8.108 1.00 96.56 224 SER A O 1
ATOM 1610 N N . ILE A 1 225 ? -14.929 -9.152 7.025 1.00 98.00 225 ILE A N 1
ATOM 1611 C CA . ILE A 1 225 ? -13.869 -8.746 7.952 1.00 98.00 225 ILE A CA 1
ATOM 1612 C C . ILE A 1 225 ? -14.459 -8.525 9.345 1.00 98.00 225 ILE A C 1
ATOM 1614 O O . ILE A 1 225 ? -13.953 -9.067 10.325 1.00 98.00 225 ILE A O 1
ATOM 1618 N N . GLU A 1 226 ? -15.577 -7.801 9.435 1.00 97.81 226 GLU A N 1
ATOM 1619 C CA . GLU A 1 226 ? -16.233 -7.513 10.711 1.00 97.81 226 GLU A CA 1
ATOM 1620 C C . GLU A 1 226 ? -16.638 -8.792 11.455 1.00 97.81 226 GLU A C 1
ATOM 1622 O O . GLU A 1 226 ? -16.292 -8.950 12.625 1.00 97.81 226 GLU A O 1
ATOM 1627 N N . GLN A 1 227 ? -17.315 -9.734 10.788 1.00 97.50 227 GLN A N 1
ATOM 1628 C CA . GLN A 1 227 ? -17.736 -10.989 11.423 1.00 97.50 227 GLN A CA 1
ATOM 1629 C C . GLN A 1 227 ? -16.537 -11.821 11.885 1.00 97.50 227 GLN A C 1
ATOM 1631 O O . GLN A 1 227 ? -16.557 -12.364 12.989 1.00 97.50 227 GLN A O 1
ATOM 1636 N N . THR A 1 228 ? -15.477 -11.870 11.077 1.00 98.00 228 THR A N 1
ATOM 1637 C CA . THR A 1 228 ? -14.226 -12.558 11.427 1.00 98.00 228 THR A CA 1
ATOM 1638 C C . THR A 1 228 ? -13.596 -11.963 12.689 1.00 98.00 228 THR A C 1
ATOM 1640 O O . THR A 1 228 ? -13.271 -12.693 13.624 1.00 98.00 228 THR A O 1
ATOM 1643 N N . LEU A 1 229 ? -13.475 -10.633 12.757 1.00 98.31 229 LEU A N 1
ATOM 1644 C CA . LEU A 1 229 ? -12.916 -9.928 13.916 1.00 98.31 229 LEU A CA 1
ATOM 1645 C C . LEU A 1 229 ? -13.746 -10.151 15.185 1.00 98.31 229 LEU A C 1
ATOM 1647 O O . LEU A 1 229 ? -13.194 -10.424 16.251 1.00 98.31 229 LEU A O 1
ATOM 1651 N N . ARG A 1 230 ? -15.078 -10.069 15.074 1.00 97.81 230 ARG A N 1
ATOM 1652 C CA . ARG A 1 230 ? -15.992 -10.340 16.193 1.00 97.81 230 ARG A CA 1
ATOM 1653 C C . ARG A 1 230 ? -15.875 -11.783 16.679 1.00 97.81 230 ARG A C 1
ATOM 1655 O O . ARG A 1 230 ? -15.848 -12.003 17.886 1.00 97.81 230 ARG A O 1
ATOM 1662 N N . GLY A 1 231 ? -15.745 -12.743 15.762 1.00 97.19 231 GLY A N 1
ATOM 1663 C CA . GLY A 1 231 ? -15.523 -14.155 16.083 1.00 97.19 231 GLY A CA 1
ATOM 1664 C C . GLY A 1 231 ? -14.220 -14.417 16.848 1.00 97.19 231 GLY A C 1
ATOM 1665 O O . GLY A 1 231 ? -14.183 -15.306 17.690 1.00 97.19 231 GLY A O 1
ATOM 1666 N N . LEU A 1 232 ? -13.181 -13.604 16.624 1.00 96.56 232 LEU A N 1
ATOM 1667 C CA . LEU A 1 232 ? -11.922 -13.628 17.386 1.00 96.56 232 LEU A CA 1
ATOM 1668 C C . LEU A 1 232 ? -11.977 -12.860 18.722 1.00 96.56 232 LEU A C 1
ATOM 1670 O O . LEU A 1 232 ? -10.962 -12.720 19.406 1.00 96.56 232 LEU A O 1
ATOM 1674 N N . GLY A 1 233 ? -13.146 -12.342 19.103 1.00 96.06 233 GLY A N 1
ATOM 1675 C CA . GLY A 1 233 ? -13.339 -11.641 20.371 1.00 96.06 233 GLY A CA 1
ATOM 1676 C C . GLY A 1 233 ? -12.876 -10.184 20.374 1.00 96.06 233 GLY A C 1
ATOM 1677 O O . GLY A 1 233 ? -12.725 -9.602 21.448 1.00 96.06 233 GLY A O 1
ATOM 1678 N N . VAL A 1 234 ? -12.663 -9.561 19.207 1.00 97.94 234 VAL A N 1
ATOM 1679 C CA . VAL A 1 234 ? -12.358 -8.124 19.141 1.00 97.94 234 VAL A CA 1
ATOM 1680 C C . VAL A 1 234 ? -13.595 -7.330 19.580 1.00 97.94 234 VAL A C 1
ATOM 1682 O O . VAL A 1 234 ? -14.619 -7.256 18.889 1.00 97.94 234 VAL A O 1
ATOM 1685 N N . SER A 1 235 ? -13.512 -6.741 20.773 1.00 95.25 235 SER A N 1
ATOM 1686 C CA . SER A 1 235 ? -14.650 -6.080 21.424 1.00 95.25 235 SER A CA 1
ATOM 1687 C C . SER A 1 235 ? -14.961 -4.703 20.821 1.00 95.25 235 SER A C 1
ATOM 1689 O O . SER A 1 235 ? -16.123 -4.276 20.783 1.00 95.25 235 SER A O 1
ATOM 1691 N N . TRP A 1 236 ? -13.953 -4.037 20.254 1.00 98.25 236 TRP A N 1
ATOM 1692 C CA . TRP A 1 236 ? -14.081 -2.725 19.632 1.00 98.25 236 TRP A CA 1
ATOM 1693 C C . TRP A 1 236 ? -13.850 -2.821 18.121 1.00 98.25 236 TRP A C 1
ATOM 1695 O O . TRP A 1 236 ? -12.721 -2.832 17.640 1.00 98.25 236 TRP A O 1
ATOM 1705 N N . VAL A 1 237 ? -14.951 -2.899 17.370 1.00 98.56 237 VAL A N 1
ATOM 1706 C CA . VAL A 1 237 ? -14.968 -2.791 15.903 1.00 98.56 237 VAL A CA 1
ATOM 1707 C C . VAL A 1 237 ? -15.973 -1.710 15.524 1.00 98.56 237 VAL A C 1
ATOM 1709 O O . VAL A 1 237 ? -17.094 -1.706 16.052 1.00 98.56 237 VAL A O 1
ATOM 1712 N N . ARG A 1 238 ? -15.575 -0.774 14.665 1.00 98.31 238 ARG A N 1
ATOM 1713 C CA . ARG A 1 238 ? -16.433 0.291 14.131 1.00 98.31 238 ARG A CA 1
ATOM 1714 C C . ARG A 1 238 ? -16.208 0.437 12.638 1.00 98.31 238 ARG A C 1
ATOM 1716 O O . ARG A 1 238 ? -15.091 0.258 12.165 1.00 98.31 238 ARG A O 1
ATOM 1723 N N . ARG A 1 239 ? -17.268 0.770 11.911 1.00 97.44 239 ARG A N 1
ATOM 1724 C CA . ARG A 1 239 ? -17.204 1.089 10.486 1.00 97.44 239 ARG A CA 1
ATOM 1725 C C . ARG A 1 239 ? -17.268 2.602 10.316 1.00 97.44 239 ARG A C 1
ATOM 1727 O O . ARG A 1 239 ? -17.984 3.241 11.083 1.00 97.44 239 ARG A O 1
ATOM 1734 N N . ALA A 1 240 ? -16.519 3.147 9.367 1.00 95.75 240 ALA A N 1
ATOM 1735 C CA . ALA A 1 240 ? -16.499 4.578 9.089 1.00 95.75 240 ALA A CA 1
ATOM 1736 C C . ALA A 1 240 ? -16.459 4.833 7.580 1.00 95.75 240 ALA A C 1
ATOM 1738 O O . ALA A 1 240 ? -15.505 4.433 6.902 1.00 95.75 240 ALA A O 1
ATOM 1739 N N . ASP A 1 241 ? -17.458 5.569 7.089 1.00 95.75 241 ASP A N 1
ATOM 1740 C CA . ASP A 1 241 ? -17.508 5.996 5.692 1.00 95.75 241 ASP A CA 1
ATOM 1741 C C . ASP A 1 241 ? -16.354 6.962 5.432 1.00 95.75 241 ASP A C 1
ATOM 1743 O O . ASP A 1 241 ? -16.340 8.089 5.936 1.00 95.75 241 ASP A O 1
ATOM 1747 N N . SER A 1 242 ? -15.391 6.535 4.610 1.00 92.31 242 SER A N 1
ATOM 1748 C CA . SER A 1 242 ? -14.208 7.349 4.329 1.00 92.31 242 SER A CA 1
ATOM 1749 C C . SER A 1 242 ? -14.539 8.731 3.767 1.00 92.31 242 SER A C 1
ATOM 1751 O O . SER A 1 242 ? -13.762 9.660 3.934 1.00 92.31 242 SER A O 1
ATOM 1753 N N . TYR A 1 243 ? -15.672 8.913 3.085 1.00 94.38 243 TYR A N 1
ATOM 1754 C CA . TYR A 1 243 ? -16.036 10.221 2.540 1.00 94.38 243 TYR A CA 1
ATOM 1755 C C . TYR A 1 243 ? -16.693 11.146 3.573 1.00 94.38 243 TYR A C 1
ATOM 1757 O O . TYR A 1 243 ? -16.822 12.343 3.310 1.00 94.38 243 TYR A O 1
ATOM 1765 N N . ARG A 1 244 ? -17.055 10.638 4.758 1.00 95.56 244 ARG A N 1
ATOM 1766 C CA . ARG A 1 244 ? -17.551 11.431 5.889 1.00 95.56 244 ARG A CA 1
ATOM 1767 C C . ARG A 1 244 ? -16.400 11.727 6.851 1.00 95.56 244 ARG A C 1
ATOM 1769 O O . ARG A 1 244 ? -16.192 11.038 7.848 1.00 95.56 244 ARG A O 1
ATOM 1776 N N . LEU A 1 245 ? -15.632 12.772 6.529 1.00 93.25 245 LEU A N 1
ATOM 1777 C CA . LEU A 1 245 ? -14.405 13.130 7.253 1.00 93.25 245 LEU A CA 1
ATOM 1778 C C . LEU A 1 245 ? -14.639 13.385 8.752 1.00 93.25 245 LEU A C 1
ATOM 1780 O O . LEU A 1 245 ? -13.852 12.918 9.568 1.00 93.25 245 LEU A O 1
ATOM 1784 N N . GLU A 1 246 ? -15.710 14.089 9.120 1.00 95.25 246 GLU A N 1
ATOM 1785 C CA . GLU A 1 246 ? -16.031 14.385 10.526 1.00 95.25 246 GLU A CA 1
ATOM 1786 C C . GLU A 1 246 ? -16.296 13.112 11.341 1.00 95.25 246 GLU A C 1
ATOM 1788 O O . GLU A 1 246 ? -15.754 12.949 12.432 1.00 95.25 246 GLU A O 1
ATOM 1793 N N . GLU A 1 247 ? -17.054 12.166 10.784 1.00 95.69 247 GLU A N 1
ATOM 1794 C CA . GLU A 1 247 ? -17.296 10.862 11.410 1.00 95.69 247 GLU A CA 1
ATOM 1795 C C . GLU A 1 247 ? -16.018 10.031 11.508 1.00 95.69 247 GLU A C 1
ATOM 1797 O O . GLU A 1 247 ? -15.768 9.391 12.529 1.00 95.69 247 GLU A O 1
ATOM 1802 N N . THR A 1 248 ? -15.190 10.052 10.462 1.00 96.00 248 THR A N 1
ATOM 1803 C CA . THR A 1 248 ? -13.892 9.369 10.467 1.00 96.00 248 THR A CA 1
ATOM 1804 C C . THR A 1 248 ? -12.997 9.919 11.580 1.00 96.00 248 THR A C 1
ATOM 1806 O O . THR A 1 248 ? -12.396 9.144 12.322 1.00 96.00 248 THR A O 1
ATOM 1809 N N . LEU A 1 249 ? -12.928 11.247 11.727 1.00 97.00 249 LEU A N 1
ATOM 1810 C CA . LEU A 1 249 ? -12.175 11.911 12.793 1.00 97.00 249 LEU A CA 1
ATOM 1811 C C . LEU 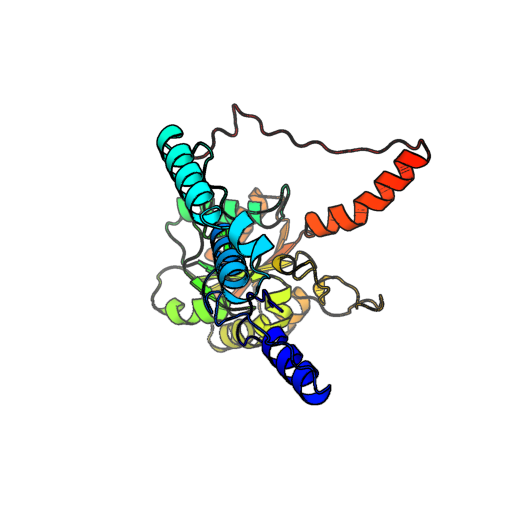A 1 249 ? -12.680 11.498 14.172 1.00 97.00 249 LEU A C 1
ATOM 1813 O O . LEU A 1 249 ? -11.885 11.118 15.027 1.00 97.00 249 LEU A O 1
ATOM 1817 N N . GLU A 1 250 ? -13.992 11.540 14.380 1.00 97.56 250 GLU A N 1
ATOM 1818 C CA . GLU A 1 250 ? -14.587 11.177 15.661 1.00 97.56 250 GLU A CA 1
ATOM 1819 C C . GLU A 1 250 ? -14.348 9.701 16.001 1.00 97.56 250 GLU A C 1
ATOM 1821 O O . GLU A 1 250 ? -13.925 9.372 17.107 1.00 97.56 250 GLU A O 1
ATOM 1826 N N . THR A 1 251 ? -14.498 8.811 15.021 1.00 97.94 251 THR A N 1
ATOM 1827 C CA . THR A 1 251 ? -14.216 7.381 15.190 1.00 97.94 251 THR A CA 1
ATOM 1828 C C . THR A 1 251 ? -12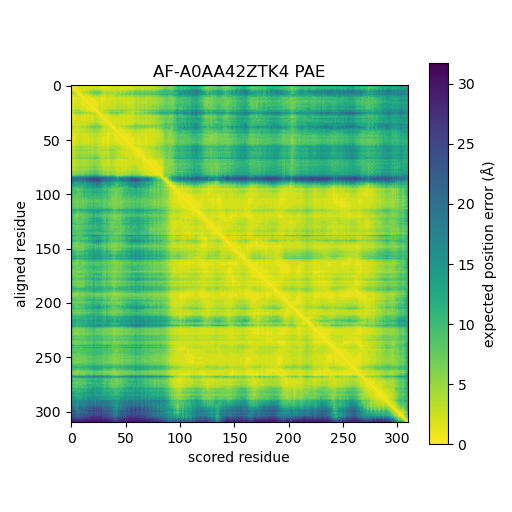.745 7.137 15.531 1.00 97.94 251 THR A C 1
ATOM 1830 O O . THR A 1 251 ? -12.444 6.298 16.379 1.00 97.94 251 THR A O 1
ATOM 1833 N N . LEU A 1 252 ? -11.818 7.884 14.919 1.00 97.88 252 LEU A N 1
ATOM 1834 C CA . LEU A 1 252 ? -10.393 7.822 15.250 1.00 97.88 252 LEU A CA 1
ATOM 1835 C C . LEU A 1 252 ? -10.106 8.315 16.671 1.00 97.88 252 LEU A C 1
ATOM 1837 O O . LEU A 1 252 ? -9.328 7.668 17.370 1.00 97.88 252 LEU A O 1
ATOM 1841 N N . ARG A 1 253 ? -10.733 9.410 17.128 1.00 97.94 253 ARG A N 1
ATOM 1842 C CA . ARG A 1 253 ? -10.587 9.887 18.517 1.00 97.94 253 ARG A CA 1
ATOM 1843 C C . ARG A 1 253 ? -11.087 8.842 19.505 1.00 97.94 253 ARG A C 1
ATOM 1845 O O . ARG A 1 253 ? -10.340 8.438 20.390 1.00 97.94 253 ARG A O 1
ATOM 1852 N N . GLN A 1 254 ? -12.298 8.334 19.287 1.00 98.19 254 GLN A N 1
ATOM 1853 C CA . GLN A 1 254 ? -12.886 7.286 20.119 1.00 98.19 254 GLN A CA 1
ATOM 1854 C C . GLN A 1 254 ? -12.035 6.024 20.141 1.00 98.19 254 GLN A C 1
ATOM 1856 O O . GLN A 1 254 ? -11.881 5.422 21.202 1.00 98.19 254 GLN A O 1
ATOM 1861 N N . ALA A 1 255 ? -11.472 5.630 18.991 1.00 98.31 255 ALA A N 1
ATOM 1862 C CA . ALA A 1 255 ? -10.507 4.550 18.942 1.00 98.31 255 ALA A CA 1
ATOM 1863 C C . ALA A 1 255 ? -9.346 4.908 19.859 1.00 98.31 255 ALA A C 1
ATOM 1865 O O . ALA A 1 255 ? -9.216 4.262 20.883 1.00 98.31 255 ALA A O 1
ATOM 1866 N N . LEU A 1 256 ? -8.579 5.963 19.580 1.00 97.88 256 LEU A N 1
ATOM 1867 C CA . LEU A 1 256 ? -7.376 6.359 20.326 1.00 97.88 256 LEU A CA 1
ATOM 1868 C C . LEU A 1 256 ? -7.586 6.558 21.841 1.00 97.88 256 LEU A C 1
ATOM 1870 O O . LEU A 1 256 ? -6.661 6.279 22.603 1.00 97.88 256 LEU A O 1
ATOM 1874 N N . ASP A 1 257 ? -8.787 6.924 22.287 1.00 97.31 257 ASP A N 1
ATOM 1875 C CA . ASP A 1 257 ? -9.111 7.100 23.710 1.00 97.31 257 ASP A CA 1
ATOM 1876 C C . ASP A 1 257 ? -9.540 5.802 24.418 1.00 97.31 257 ASP A C 1
ATOM 1878 O O . A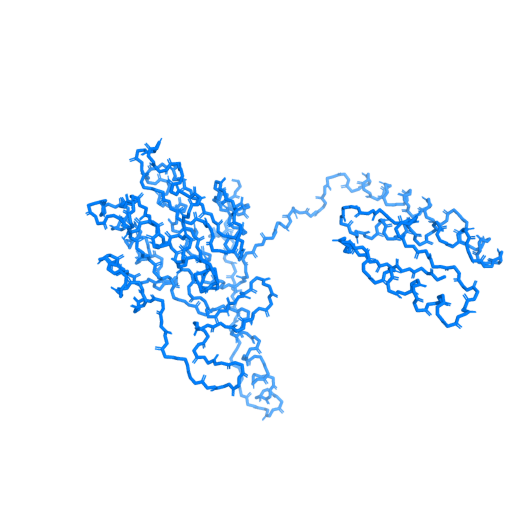SP A 1 257 ? -9.278 5.635 25.608 1.00 97.31 257 ASP A O 1
ATOM 1882 N N . ALA A 1 258 ? -10.136 4.841 23.704 1.00 97.19 258 ALA A N 1
ATOM 1883 C CA . ALA A 1 258 ? -10.629 3.573 24.260 1.00 97.19 258 ALA A CA 1
ATOM 1884 C C . ALA A 1 258 ? -9.515 2.539 24.541 1.00 97.19 258 ALA A C 1
ATOM 1886 O O . ALA A 1 258 ? -9.592 1.386 24.108 1.00 97.19 258 ALA A O 1
ATOM 1887 N N . ARG A 1 259 ? -8.448 2.948 25.238 1.00 93.69 259 ARG A N 1
ATOM 1888 C CA . ARG A 1 259 ? -7.256 2.120 25.517 1.00 93.69 259 ARG A CA 1
ATOM 1889 C C . ARG A 1 259 ? -7.561 0.874 26.357 1.00 93.69 259 ARG A C 1
ATOM 1891 O O . ARG A 1 259 ? -6.888 -0.141 26.216 1.00 93.69 259 ARG A O 1
ATOM 1898 N N . ASP A 1 260 ? -8.614 0.907 27.172 1.00 93.12 260 ASP A N 1
ATOM 1899 C CA . ASP A 1 260 ? -9.075 -0.224 27.992 1.00 93.12 260 ASP A CA 1
ATOM 1900 C C . ASP A 1 260 ? -9.644 -1.396 27.168 1.00 93.12 260 ASP A C 1
ATOM 1902 O O . ASP A 1 260 ? -9.945 -2.455 27.717 1.00 93.12 260 ASP A O 1
ATOM 1906 N N . LYS A 1 261 ? -9.813 -1.221 25.851 1.00 94.06 261 LYS A N 1
ATOM 1907 C CA . LYS A 1 261 ? -10.374 -2.237 24.949 1.00 94.06 261 LYS A CA 1
ATOM 1908 C C . LYS A 1 261 ? -9.328 -3.103 24.246 1.00 94.06 261 LYS A C 1
ATOM 1910 O O . LYS A 1 261 ? -9.722 -3.997 23.499 1.00 94.06 261 LYS A O 1
ATOM 1915 N N . GLY A 1 262 ? -8.033 -2.865 24.474 1.00 94.06 262 GLY A N 1
ATOM 1916 C CA . GLY A 1 262 ? -6.954 -3.554 23.759 1.00 94.06 262 GLY A CA 1
ATOM 1917 C C . GLY A 1 262 ? -6.938 -3.169 22.278 1.00 94.06 262 GLY A C 1
ATOM 1918 O O . GLY A 1 262 ? -6.864 -1.982 21.950 1.00 94.06 262 GLY A O 1
ATOM 1919 N N . LEU A 1 263 ? -7.046 -4.156 21.381 1.00 97.94 263 LEU A N 1
ATOM 1920 C CA . LEU A 1 263 ? -7.107 -3.914 19.939 1.00 97.94 263 LEU A CA 1
ATOM 1921 C C . LEU A 1 263 ? -8.429 -3.233 19.551 1.00 97.94 263 LEU A C 1
ATOM 1923 O O . LEU A 1 263 ? -9.515 -3.796 19.712 1.00 97.94 263 LEU A O 1
ATOM 1927 N N . ARG A 1 264 ? -8.332 -2.043 18.953 1.00 98.44 264 ARG A N 1
ATOM 1928 C CA . ARG A 1 264 ? -9.464 -1.324 18.351 1.00 98.44 264 ARG A CA 1
ATOM 1929 C C . ARG A 1 264 ? -9.369 -1.381 16.842 1.00 98.44 264 ARG A C 1
ATOM 1931 O O . ARG A 1 264 ? -8.336 -1.035 16.283 1.00 98.44 264 ARG A O 1
ATOM 1938 N N . VAL A 1 265 ? -10.444 -1.790 16.175 1.00 98.69 265 VAL A N 1
ATOM 1939 C CA . VAL A 1 265 ? -10.470 -1.890 14.714 1.00 98.69 265 VAL A CA 1
ATOM 1940 C C . VAL A 1 265 ? -11.466 -0.911 14.107 1.00 98.69 265 VAL A C 1
ATOM 1942 O O . VAL A 1 265 ? -12.646 -0.909 14.457 1.00 98.69 265 VAL A O 1
ATOM 1945 N N . ILE A 1 266 ? -10.989 -0.106 13.162 1.00 98.75 266 ILE A N 1
ATOM 1946 C CA . ILE A 1 266 ? -11.807 0.738 12.294 1.00 98.75 266 ILE A CA 1
ATOM 1947 C C . ILE A 1 266 ? -11.815 0.103 10.907 1.00 98.75 266 ILE A C 1
ATOM 1949 O O . ILE A 1 266 ? -10.762 -0.079 10.304 1.00 98.75 266 ILE A O 1
ATOM 1953 N N . ILE A 1 267 ? -12.993 -0.215 10.387 1.00 98.56 267 ILE A N 1
ATOM 1954 C CA . ILE A 1 267 ? -13.181 -0.662 9.009 1.00 98.56 267 ILE A CA 1
ATOM 1955 C C . ILE A 1 267 ? -13.637 0.550 8.201 1.00 98.56 267 ILE A C 1
ATOM 1957 O O . ILE A 1 267 ? -14.750 1.042 8.376 1.00 98.56 267 ILE A O 1
ATOM 1961 N N . SER A 1 268 ? -12.766 1.051 7.336 1.00 96.06 268 SER A N 1
ATOM 1962 C CA . SER A 1 268 ? -13.093 2.119 6.404 1.00 96.06 268 SER A CA 1
ATOM 1963 C C . SER A 1 268 ? -13.711 1.534 5.143 1.00 96.06 268 SER A C 1
ATOM 1965 O O . SER A 1 268 ? -13.072 0.735 4.458 1.00 96.06 268 SER A O 1
ATOM 1967 N N . ASP A 1 269 ? -14.945 1.922 4.834 1.00 86.19 269 ASP A N 1
ATOM 1968 C CA . ASP A 1 269 ? -15.725 1.332 3.755 1.00 86.19 269 ASP A CA 1
ATOM 1969 C C . ASP A 1 269 ? -15.921 2.300 2.599 1.00 86.19 269 ASP A C 1
ATOM 1971 O O . ASP A 1 269 ? -16.577 3.315 2.756 1.00 86.19 269 ASP A O 1
ATOM 1975 N N . ASN A 1 270 ? -15.370 1.986 1.425 1.00 94.19 270 ASN A N 1
ATOM 1976 C CA . ASN A 1 270 ? -15.751 2.578 0.139 1.00 94.19 270 ASN A CA 1
ATOM 1977 C C . ASN A 1 270 ? -14.972 1.899 -0.991 1.00 94.19 270 ASN A C 1
ATOM 1979 O O . ASN A 1 270 ? -13.773 1.657 -0.887 1.00 94.19 270 ASN A O 1
ATOM 1983 N N . GLU A 1 271 ? -15.635 1.652 -2.118 1.00 94.19 271 GLU A N 1
ATOM 1984 C CA . GLU A 1 271 ? -15.025 0.953 -3.249 1.00 94.19 271 GLU A CA 1
ATOM 1985 C C . GLU A 1 271 ? -13.838 1.717 -3.868 1.00 94.19 271 GLU A C 1
ATOM 1987 O O . GLU A 1 271 ? -13.893 2.930 -4.093 1.00 94.19 271 GLU A O 1
ATOM 1992 N N . CYS A 1 272 ? -12.800 0.980 -4.274 1.00 95.31 272 CYS A N 1
ATOM 1993 C CA . CYS A 1 272 ? -11.713 1.499 -5.102 1.00 95.31 272 CYS A CA 1
ATOM 1994 C C . CYS A 1 272 ? -12.235 2.276 -6.329 1.00 95.31 272 CYS A C 1
ATOM 1996 O O . CYS A 1 272 ? -12.847 1.725 -7.251 1.00 95.31 272 CYS A O 1
ATOM 1998 N N . MET A 1 273 ? -11.926 3.576 -6.402 1.00 92.44 273 MET A N 1
ATOM 1999 C CA . MET A 1 273 ? -12.442 4.443 -7.468 1.00 92.44 273 MET A CA 1
ATOM 2000 C C . MET A 1 273 ? -11.989 4.047 -8.871 1.00 92.44 273 MET A C 1
ATOM 2002 O O . MET A 1 273 ? -12.716 4.288 -9.840 1.00 92.44 273 MET A O 1
ATOM 2006 N N . LEU A 1 274 ? -10.807 3.444 -9.007 1.00 92.50 274 LEU A N 1
ATOM 2007 C CA . LEU A 1 274 ? -10.374 2.912 -10.295 1.00 92.50 274 LEU A CA 1
ATOM 2008 C C . LEU A 1 274 ? -11.208 1.693 -10.702 1.00 92.50 274 LEU A C 1
ATOM 2010 O O . LEU A 1 274 ? -11.557 1.588 -11.878 1.00 92.50 274 LEU A O 1
ATOM 2014 N N . ALA A 1 275 ? -11.550 0.805 -9.762 1.00 92.56 275 ALA A N 1
ATOM 2015 C CA . ALA A 1 275 ? -12.366 -0.377 -10.038 1.00 92.56 275 ALA A CA 1
ATOM 2016 C C . ALA A 1 275 ? -13.783 0.051 -10.438 1.00 92.56 275 ALA A C 1
ATOM 2018 O O . ALA A 1 275 ? -14.275 -0.311 -11.510 1.00 92.56 275 ALA A O 1
ATOM 2019 N N . LYS A 1 276 ? -14.372 0.974 -9.668 1.00 91.44 276 LYS A N 1
ATOM 2020 C CA . LYS A 1 276 ? -15.666 1.599 -9.969 1.00 91.44 276 LYS A CA 1
ATOM 2021 C C . LYS A 1 276 ? -15.699 2.245 -11.358 1.00 91.44 276 LYS A C 1
ATOM 2023 O O . LYS A 1 276 ? -16.652 2.050 -12.116 1.00 91.44 276 LYS A O 1
ATOM 2028 N N . LYS A 1 277 ? -14.658 3.008 -11.726 1.00 89.56 277 LYS A N 1
ATOM 2029 C CA . LYS A 1 277 ? -14.545 3.635 -13.058 1.00 89.56 277 LYS A CA 1
ATOM 2030 C 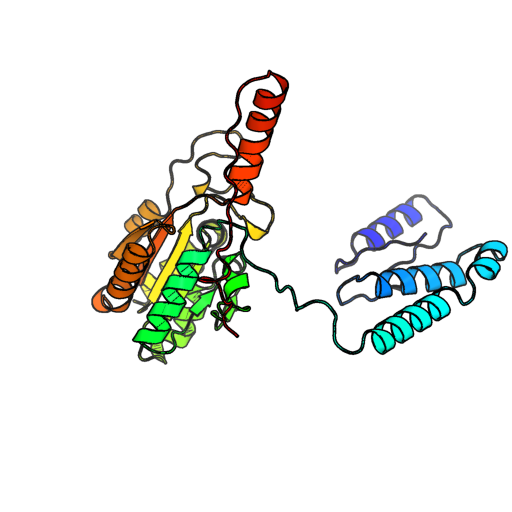C . LYS A 1 277 ? -14.405 2.594 -14.168 1.00 89.56 277 LYS A C 1
ATOM 2032 O O . LYS A 1 277 ? -15.116 2.698 -15.165 1.00 89.56 277 LYS A O 1
ATOM 2037 N N . ARG A 1 278 ? -13.542 1.587 -14.004 1.00 90.44 278 ARG A N 1
ATOM 2038 C CA . ARG A 1 278 ? -13.364 0.506 -14.989 1.00 90.44 278 ARG A CA 1
ATOM 2039 C C . ARG A 1 278 ? -14.656 -0.271 -15.219 1.00 90.44 278 ARG A C 1
ATOM 2041 O O . ARG A 1 278 ? -15.011 -0.489 -16.373 1.00 90.44 278 ARG A O 1
ATOM 2048 N N . ARG A 1 279 ? -15.406 -0.586 -14.157 1.00 89.12 279 ARG A N 1
ATOM 2049 C CA . ARG A 1 279 ? -16.724 -1.225 -14.272 1.00 89.12 279 ARG A CA 1
ATOM 2050 C C . ARG A 1 279 ? -17.743 -0.324 -14.971 1.00 89.12 279 ARG A C 1
ATOM 2052 O O . ARG A 1 279 ? -18.494 -0.796 -15.814 1.00 89.12 279 ARG A O 1
ATOM 2059 N N . GLY A 1 280 ? -17.782 0.971 -14.647 1.00 89.94 280 GLY A N 1
ATOM 2060 C CA . GLY A 1 280 ? -18.801 1.897 -15.157 1.00 89.94 280 GLY A CA 1
ATOM 2061 C C . GLY A 1 280 ? -18.565 2.440 -16.574 1.00 89.94 280 GLY A C 1
ATOM 2062 O O . GLY A 1 280 ? -19.527 2.714 -17.295 1.00 89.94 280 GLY A O 1
ATOM 2063 N N . ASN A 1 281 ? -17.311 2.622 -16.992 1.00 90.12 281 ASN A N 1
ATOM 2064 C CA . ASN A 1 281 ? -16.969 3.277 -18.260 1.00 90.12 281 ASN A CA 1
ATOM 2065 C C . ASN A 1 281 ? -17.534 2.568 -19.509 1.00 90.12 281 ASN A C 1
ATOM 2067 O O . ASN A 1 281 ? -18.075 3.272 -20.365 1.00 90.12 281 ASN A O 1
ATOM 2071 N N . PRO A 1 282 ? -17.507 1.224 -19.628 1.00 92.25 282 PRO A N 1
ATOM 2072 C CA . PRO A 1 282 ? -18.115 0.527 -20.763 1.00 92.25 282 PRO A CA 1
ATOM 2073 C C . PRO A 1 282 ? -19.622 0.779 -20.891 1.00 92.25 282 PRO A C 1
ATOM 2075 O O . PRO A 1 282 ? -20.115 1.023 -21.993 1.00 92.25 282 PRO A O 1
ATOM 2078 N N . PHE A 1 283 ? -20.360 0.800 -19.773 1.00 90.19 283 PHE A N 1
ATOM 2079 C CA . PHE A 1 283 ? -21.798 1.099 -19.781 1.00 90.19 283 PHE A CA 1
ATOM 2080 C C . PHE A 1 283 ? -22.076 2.528 -20.240 1.00 90.19 283 PHE A C 1
ATOM 2082 O O . PHE A 1 283 ? -22.964 2.752 -21.062 1.00 90.19 283 PHE A O 1
ATOM 2089 N N . LYS A 1 284 ? -21.283 3.493 -19.759 1.00 89.69 284 LYS A N 1
ATOM 2090 C CA . LYS A 1 284 ? -21.371 4.893 -20.191 1.00 89.69 284 LYS A CA 1
ATOM 2091 C C . LYS A 1 284 ? -21.066 5.042 -21.681 1.00 89.69 284 LYS A C 1
ATOM 2093 O O . LYS A 1 284 ? -21.818 5.703 -22.389 1.00 89.69 284 LYS A O 1
ATOM 2098 N N . ALA A 1 285 ? -20.016 4.385 -22.173 1.00 90.75 285 ALA A N 1
ATOM 2099 C CA . ALA A 1 285 ? -19.661 4.397 -23.589 1.00 90.75 285 ALA A CA 1
ATOM 2100 C C . ALA A 1 285 ? -20.769 3.783 -24.463 1.00 90.75 285 ALA A C 1
ATOM 2102 O O . ALA A 1 285 ? -21.108 4.338 -25.507 1.00 90.75 285 ALA A O 1
ATOM 2103 N N . ARG A 1 286 ? -21.384 2.677 -24.021 1.00 93.25 286 ARG A N 1
ATOM 2104 C CA . ARG A 1 286 ? -22.524 2.056 -24.712 1.00 93.25 286 ARG A CA 1
ATOM 2105 C C . ARG A 1 286 ? -23.742 2.978 -24.746 1.00 93.25 286 ARG A C 1
ATOM 2107 O O . ARG A 1 286 ? -24.333 3.138 -25.807 1.00 93.25 286 ARG A O 1
ATOM 2114 N N . ALA A 1 287 ? -24.097 3.591 -23.618 1.00 92.44 287 ALA A N 1
ATOM 2115 C CA . ALA A 1 287 ? -25.214 4.528 -23.544 1.00 92.44 287 ALA A CA 1
ATOM 2116 C C . ALA A 1 287 ? -25.008 5.730 -24.483 1.00 92.44 287 ALA A C 1
ATOM 2118 O O . ALA A 1 287 ? -25.912 6.057 -25.249 1.00 92.44 287 ALA A O 1
ATOM 2119 N N . ALA A 1 288 ? -23.801 6.307 -24.506 1.00 92.19 288 ALA A N 1
ATOM 2120 C CA . ALA A 1 288 ? -23.456 7.404 -25.410 1.00 92.19 288 ALA A CA 1
ATOM 2121 C C . ALA A 1 288 ? -23.594 7.008 -26.892 1.00 92.19 288 ALA A C 1
ATOM 2123 O O . ALA A 1 288 ? -24.201 7.742 -27.666 1.00 92.19 288 ALA A O 1
ATOM 2124 N N . ARG A 1 289 ? -23.108 5.819 -27.286 1.00 94.38 289 ARG A N 1
ATOM 2125 C CA . ARG A 1 289 ? -23.266 5.296 -28.661 1.00 94.38 289 ARG A CA 1
ATOM 2126 C C . ARG A 1 289 ? -24.727 5.083 -29.066 1.00 94.38 289 ARG A C 1
ATOM 2128 O O . ARG A 1 289 ? -25.037 5.121 -30.247 1.00 94.38 289 ARG A O 1
ATOM 2135 N N . GLN A 1 290 ? -25.612 4.852 -28.099 1.00 96.44 290 GLN A N 1
ATOM 2136 C CA . GLN A 1 290 ? -27.051 4.676 -28.312 1.00 96.44 290 GLN A CA 1
ATOM 2137 C C . GLN A 1 290 ? -27.832 6.003 -28.273 1.00 96.44 290 GLN A C 1
ATOM 2139 O O . GLN A 1 290 ? -29.058 5.976 -28.219 1.00 96.44 290 GLN A O 1
ATOM 2144 N N . GLY A 1 291 ? -27.154 7.156 -28.227 1.00 94.00 291 GLY A N 1
ATOM 2145 C CA . GLY A 1 291 ? -27.804 8.466 -28.110 1.00 94.00 291 GLY A CA 1
ATOM 2146 C C . GLY A 1 291 ? -28.491 8.704 -26.761 1.00 94.00 291 GLY A C 1
ATOM 2147 O O . GLY A 1 291 ? -29.263 9.649 -26.619 1.00 94.00 291 GLY A O 1
ATOM 2148 N N . ARG A 1 292 ? -28.233 7.860 -25.751 1.00 94.81 292 ARG A N 1
ATOM 2149 C CA . ARG A 1 292 ? -28.801 8.023 -24.409 1.00 94.81 292 ARG A CA 1
ATOM 2150 C C . ARG A 1 292 ? -27.974 9.039 -23.616 1.00 94.81 292 ARG A C 1
ATOM 2152 O O . ARG A 1 292 ? -26.744 9.002 -23.692 1.00 94.81 292 ARG A O 1
ATOM 2159 N N . PRO A 1 293 ? -28.608 9.902 -22.805 1.00 90.56 293 PRO A N 1
ATOM 2160 C CA . PRO A 1 293 ? -27.889 10.875 -21.993 1.00 90.56 293 PRO A CA 1
ATOM 2161 C C . PRO A 1 293 ? -26.971 10.177 -20.979 1.00 90.56 293 PRO A C 1
ATOM 2163 O O . PRO A 1 293 ? -27.382 9.257 -20.270 1.00 90.56 293 PRO A O 1
ATOM 2166 N N . VAL A 1 294 ? -25.718 10.635 -20.897 1.00 89.25 294 VAL A N 1
ATOM 2167 C CA . VAL A 1 294 ? -24.703 10.124 -19.966 1.00 89.25 294 VAL A CA 1
ATOM 2168 C C . VAL A 1 294 ? -24.247 11.250 -19.052 1.00 89.25 294 VAL A C 1
ATOM 2170 O O . VAL A 1 294 ? -23.720 12.261 -19.509 1.00 89.25 294 VAL A O 1
ATOM 2173 N N . ARG A 1 295 ? -24.393 11.058 -17.738 1.00 83.69 295 ARG A N 1
ATOM 2174 C CA . ARG A 1 295 ? -23.895 12.013 -16.745 1.00 83.69 295 ARG A CA 1
ATOM 2175 C C . ARG A 1 295 ? -22.418 11.744 -16.448 1.00 83.69 295 ARG A C 1
ATOM 2177 O O . ARG A 1 295 ? -22.039 10.654 -16.003 1.00 83.69 295 ARG A O 1
ATOM 2184 N N . VAL A 1 296 ? -21.579 12.749 -16.684 1.00 80.06 296 VAL A N 1
ATOM 2185 C CA . VAL A 1 296 ? -20.150 12.724 -16.353 1.00 80.06 296 VAL A CA 1
ATOM 2186 C C . VAL A 1 296 ? -19.899 13.746 -15.258 1.00 80.06 296 VAL A C 1
ATOM 2188 O O . VAL A 1 296 ? -19.996 14.946 -15.492 1.00 80.06 296 VAL A O 1
ATOM 2191 N N . SER A 1 297 ? -19.578 13.271 -14.058 1.00 74.31 297 SER A N 1
ATOM 2192 C CA . SER A 1 297 ? -19.122 14.146 -12.982 1.00 74.31 297 SER A CA 1
ATOM 2193 C C . SER A 1 297 ? -17.723 14.650 -13.321 1.00 74.31 297 SER A C 1
ATOM 2195 O O . SER A 1 297 ? -16.796 13.850 -13.475 1.00 74.31 297 SER A O 1
ATOM 2197 N N . ARG A 1 298 ? -17.581 15.968 -13.462 1.00 70.12 298 ARG A N 1
ATOM 2198 C CA . ARG A 1 298 ? -16.285 16.644 -13.504 1.00 70.12 298 ARG A CA 1
ATOM 2199 C C . ARG A 1 298 ? -16.017 17.207 -12.117 1.00 70.12 298 ARG A C 1
ATOM 2201 O O . ARG A 1 298 ? -16.907 17.800 -11.519 1.00 70.12 298 ARG A O 1
ATOM 2208 N N . TYR A 1 299 ? -14.812 16.980 -11.619 1.00 68.81 299 TYR A N 1
ATOM 2209 C CA . TYR A 1 299 ? -14.357 17.527 -10.350 1.00 68.81 299 TYR A CA 1
ATOM 2210 C C . TYR A 1 299 ? -13.405 18.673 -10.676 1.00 68.81 299 TYR A C 1
ATOM 2212 O O . TYR A 1 299 ? -12.486 18.485 -11.474 1.00 68.81 299 TYR A O 1
ATOM 2220 N N . GLY A 1 300 ? -13.678 19.849 -10.121 1.00 63.78 300 GLY A N 1
ATOM 2221 C CA . GLY A 1 300 ? -12.775 20.992 -10.157 1.00 63.78 300 GLY A CA 1
ATOM 2222 C C . GLY A 1 300 ? -11.991 21.066 -8.854 1.00 63.78 300 GLY A C 1
ATOM 2223 O O . GLY A 1 300 ? -12.486 20.640 -7.811 1.00 63.78 300 GLY A O 1
ATOM 2224 N N . VAL A 1 301 ? -10.771 21.585 -8.932 1.00 66.00 301 VAL A N 1
ATOM 2225 C CA . VAL A 1 301 ? -10.044 22.064 -7.758 1.00 66.00 301 VAL A CA 1
ATOM 2226 C C . VAL A 1 301 ? -10.268 23.566 -7.722 1.00 66.00 301 VAL A C 1
ATOM 2228 O O . VAL A 1 301 ? -9.961 24.246 -8.699 1.00 66.00 301 VAL A O 1
ATOM 2231 N N . ASP A 1 302 ? -10.852 24.058 -6.636 1.00 73.62 302 ASP A N 1
ATOM 2232 C CA . ASP A 1 302 ? -10.927 25.491 -6.386 1.00 73.62 302 ASP A CA 1
ATOM 2233 C C . ASP A 1 302 ? -9.525 25.973 -5.999 1.00 73.62 302 ASP A C 1
ATOM 2235 O O . ASP A 1 302 ? -8.982 25.537 -4.984 1.00 73.62 302 ASP A O 1
ATOM 2239 N N . ALA A 1 303 ? -8.916 26.798 -6.849 1.00 71.38 303 ALA A N 1
ATOM 2240 C CA . ALA A 1 303 ? -7.544 27.259 -6.666 1.00 71.38 303 ALA A CA 1
ATOM 2241 C C . ALA A 1 303 ? -7.399 28.262 -5.509 1.00 71.38 303 ALA A C 1
ATOM 2243 O O . ALA A 1 303 ? -6.306 28.383 -4.963 1.00 71.38 303 ALA A O 1
ATOM 2244 N N . GLU A 1 304 ? -8.476 28.948 -5.114 1.00 73.38 304 GLU A N 1
ATOM 2245 C CA . GLU A 1 304 ? -8.458 29.887 -3.985 1.00 73.38 304 GLU A CA 1
ATOM 2246 C C . GLU A 1 304 ? -8.489 29.142 -2.645 1.00 73.38 304 GLU A C 1
ATOM 2248 O O . GLU A 1 304 ? -7.918 29.598 -1.657 1.00 73.38 304 GLU A O 1
ATOM 2253 N N . ILE A 1 305 ? -9.119 27.963 -2.621 1.00 68.56 305 ILE A N 1
ATOM 2254 C CA . ILE A 1 305 ? -9.253 27.122 -1.423 1.00 68.56 305 ILE A CA 1
ATOM 2255 C C . ILE A 1 305 ? -8.126 26.082 -1.342 1.00 68.56 305 ILE A C 1
ATOM 2257 O O . ILE A 1 305 ? -7.629 25.760 -0.264 1.00 68.56 305 ILE A O 1
ATOM 2261 N N . CYS A 1 306 ? -7.722 25.517 -2.480 1.00 62.94 306 CYS A N 1
ATOM 2262 C CA . CYS A 1 306 ? -6.698 24.484 -2.572 1.00 62.94 306 CYS A CA 1
ATOM 2263 C C . CYS A 1 306 ? -5.363 25.112 -2.979 1.00 62.94 306 CYS A C 1
ATOM 2265 O O . CYS A 1 306 ? -4.860 24.890 -4.079 1.00 62.94 306 CYS A O 1
ATOM 2267 N N . THR A 1 307 ? -4.788 25.890 -2.065 1.00 52.16 307 THR A N 1
ATOM 2268 C CA . THR A 1 307 ? -3.524 26.615 -2.274 1.00 52.16 307 THR A CA 1
ATOM 2269 C C . THR A 1 307 ? -2.297 25.704 -2.353 1.00 52.16 307 THR A C 1
ATOM 2271 O O . THR A 1 307 ? -1.225 26.161 -2.734 1.00 52.16 307 THR A O 1
ATOM 2274 N N . GLY A 1 308 ? -2.457 24.408 -2.056 1.00 49.47 308 GLY A N 1
ATOM 2275 C CA . GLY A 1 308 ? -1.343 23.490 -1.856 1.00 49.47 308 GLY A CA 1
ATOM 2276 C C . GLY A 1 308 ? -0.619 23.840 -0.558 1.00 49.47 308 GLY A C 1
ATOM 2277 O O . GLY A 1 308 ? -0.271 24.990 -0.317 1.00 49.47 308 GLY A O 1
ATOM 2278 N N . ASP A 1 309 ? -0.407 22.853 0.310 1.00 42.19 309 ASP A N 1
ATOM 2279 C CA . ASP A 1 309 ? 0.579 23.021 1.377 1.00 42.19 309 ASP A CA 1
ATOM 2280 C C . ASP A 1 309 ? 1.931 23.297 0.674 1.00 42.19 309 ASP A C 1
ATOM 2282 O O . ASP A 1 309 ? 2.453 22.411 -0.012 1.00 42.19 309 ASP A O 1
ATOM 2286 N N . HIS A 1 310 ? 2.428 24.535 0.765 1.00 40.50 310 HIS A N 1
ATOM 2287 C CA . HIS A 1 310 ? 3.844 24.858 0.579 1.00 40.50 310 HIS A CA 1
ATOM 2288 C C . HIS A 1 310 ? 4.656 24.272 1.736 1.00 40.50 310 HIS A C 1
ATOM 2290 O O . HIS A 1 310 ? 4.139 24.278 2.879 1.00 40.50 310 HIS A O 1
#

Solvent-accessible surface area (backbone atoms only — not comparable to full-atom values): 17590 Å² total; per-residue (Å²): 87,81,44,92,69,75,58,78,75,56,55,67,57,51,51,51,49,51,54,36,56,76,69,67,48,91,71,61,76,44,30,70,90,59,30,76,76,67,79,80,82,45,72,68,54,50,49,52,23,51,47,55,46,36,71,74,71,49,58,70,73,54,30,66,70,50,60,66,49,66,59,53,51,51,51,51,52,50,51,52,49,59,75,55,65,60,80,94,60,79,86,79,72,68,64,80,58,89,79,31,41,63,56,42,50,54,51,34,51,54,52,49,32,71,76,74,41,91,70,56,30,17,20,13,64,49,65,68,46,33,34,46,36,81,92,61,62,46,55,78,40,75,37,59,59,18,34,11,48,39,61,28,58,77,51,29,90,80,48,98,57,61,22,33,17,38,36,43,45,46,18,40,76,71,31,18,48,71,57,15,51,52,49,31,62,73,69,52,34,52,31,37,39,38,33,41,42,33,35,38,37,54,70,85,72,52,45,77,39,62,71,49,45,35,46,100,87,65,48,77,50,92,65,52,71,67,61,52,42,48,73,74,63,45,81,41,69,47,77,34,49,29,87,42,49,69,58,39,39,50,53,49,49,53,48,73,68,47,56,93,55,24,42,27,36,38,38,31,48,43,64,41,42,67,58,55,45,64,67,46,48,60,58,47,54,51,36,48,77,69,76,39,92,69,90,76,90,80,85,82,81,57,64,89,78,58,70,62,92,125

Radius of gyration: 25.54 Å; Cα contacts (8 Å, |Δi|>4): 470; chains: 1; bounding box: 58×57×70 Å

pLDDT: mean 92.04, std 8.44, range [40.5, 98.75]

Mean predicted aligned error: 7.41 Å

Foldseek 3Di:
DEDEDQDPPPVVLVVVVVVCVVVVHPDDYHYCVQAPNDDDPDPLRVLSSVLVCCCVPNPPVSCVVSPCVSVVVVVVVVVVCVVVPPDPDDDDQDAADVVFLVVLLLVLVQVVCVVPNDAAEFEEPANNVSCCDPPRVDHPYYDYQQCRQVVQQVCQVVDPFAHEYEHEPRSCQPPNVPRHLLVQLVVLGQHEYEYELQQASVRVPGHGDLSVQADPVGHGHDDDPVVSSVVSVQPAEEEDASVPSVRSNVSVVVSRVVSVRRYHYYYHDDHGPVVVCVVCVVVQVVCVVVVHDHDDDDDDDDCVVCVDDD

Nearest PDB structures (foldseek):
  5b48-assembly1_B  TM=8.393E-01  e=1.142E-08  Sulfurisphaera tokodaii str. 7
  6n2o-assembly1_D  TM=8.382E-01  e=5.121E-08  Magnetococcus marinus MC-1
  4gm1-assembly1_A  TM=6.248E-01  e=1.626E-05  Pseudomonas putida
  1po7-assembly1_A  TM=6.357E-01  e=3.547E-05  Pseudomonas putida
  6m2y-assembly1_A  TM=6.246E-01  e=7.288E-05  Pseudomonas putida

Secondary structure (DSSP, 8-state):
-B-----SS-HHHHHHHHHHHHTT--PPPBSTTTS-SSS---HHHHHHHHHHHHHHHS-HHHHHHHTTHHHHHHHHHHHHHHHH-S-SS------PPTT-THHHHHHHHHHHHHHH----EEE-SSGGGGGGSTTT---SEE-TTT-HHHHHHTTGGG-SS-EEEEEEHHHIIIIIIIIIIHHHHHHT--EEEEEEE-SSBTTTT-B--GGGSB-TTSPBP---HHHHHHHTT--EEEEEETT-HHHHHHHHHHHHH-GGGSSEEEEEE---HHHHHHHHHHHHHHHHHTT-----------TTT-----